Protein AF-A0A554MGL9-F1 (afdb_monomer)

Structure (mmCIF, N/CA/C/O backbone):
data_AF-A0A554MGL9-F1
#
_entry.id   AF-A0A554MGL9-F1
#
loop_
_atom_site.group_PDB
_atom_site.id
_atom_site.type_symbol
_atom_site.label_atom_id
_atom_site.label_alt_id
_atom_site.label_comp_id
_atom_site.label_asym_id
_atom_site.label_entity_id
_atom_site.label_seq_id
_atom_site.pdbx_PDB_ins_code
_atom_site.Cartn_x
_atom_site.Cartn_y
_atom_site.Cartn_z
_atom_site.occupancy
_atom_site.B_iso_or_equiv
_atom_site.auth_seq_id
_atom_site.auth_comp_id
_atom_site.auth_asym_id
_atom_site.auth_atom_id
_atom_site.pdbx_PDB_model_num
ATOM 1 N N . MET A 1 1 ? -65.928 -11.410 33.245 1.00 50.91 1 MET A N 1
ATOM 2 C CA . MET A 1 1 ? -64.788 -10.694 33.861 1.00 50.91 1 MET A CA 1
ATOM 3 C C . MET A 1 1 ? -64.332 -9.599 32.906 1.00 50.91 1 MET A C 1
ATOM 5 O O . MET A 1 1 ? -63.865 -9.928 31.826 1.00 50.91 1 MET A O 1
ATOM 9 N N . LYS A 1 2 ? -64.527 -8.317 33.243 1.00 54.03 2 LYS A N 1
ATOM 10 C CA . LYS A 1 2 ? -63.934 -7.206 32.479 1.00 54.03 2 LYS A CA 1
ATOM 11 C C . LYS A 1 2 ? -62.504 -7.016 32.981 1.00 54.03 2 LYS A C 1
ATOM 13 O O . LYS A 1 2 ? -62.311 -6.652 34.136 1.00 54.03 2 LYS A O 1
ATOM 18 N N . VAL A 1 3 ? -61.524 -7.314 32.136 1.00 65.44 3 VAL A N 1
ATOM 19 C CA . VAL A 1 3 ? -60.115 -7.017 32.406 1.00 65.44 3 VAL A CA 1
ATOM 20 C C . VAL A 1 3 ? -59.960 -5.501 32.303 1.00 65.44 3 VAL A C 1
ATOM 22 O O . VAL A 1 3 ? -60.163 -4.934 31.233 1.00 65.44 3 VAL A O 1
ATOM 25 N N . GLY A 1 4 ? -59.698 -4.829 33.424 1.00 63.72 4 GLY A N 1
ATOM 26 C CA . GLY A 1 4 ? -59.440 -3.391 33.434 1.00 63.72 4 GLY A CA 1
ATOM 27 C C . GLY A 1 4 ? -58.104 -3.098 32.759 1.00 63.72 4 GLY A C 1
ATOM 28 O O . GLY A 1 4 ? -57.062 -3.546 33.235 1.00 63.72 4 GLY A O 1
ATOM 29 N N . THR A 1 5 ? -58.128 -2.357 31.655 1.00 67.56 5 THR A N 1
ATOM 30 C CA . THR A 1 5 ? -56.929 -1.846 30.989 1.00 67.56 5 THR A CA 1
ATOM 31 C C . THR A 1 5 ? -56.270 -0.815 31.905 1.00 67.56 5 THR A C 1
ATOM 33 O O . THR A 1 5 ? -56.783 0.287 32.087 1.00 67.56 5 THR A O 1
ATOM 36 N N . ARG A 1 6 ? -55.149 -1.182 32.536 1.00 76.50 6 ARG A N 1
ATOM 37 C CA . ARG A 1 6 ? -54.317 -0.236 33.288 1.00 76.50 6 ARG A CA 1
ATOM 38 C C . ARG A 1 6 ? -53.625 0.692 32.287 1.00 76.50 6 ARG A C 1
ATOM 40 O O . ARG A 1 6 ? -52.922 0.213 31.402 1.00 76.50 6 ARG A O 1
ATOM 47 N N . GLY A 1 7 ? -53.872 1.996 32.394 1.00 75.88 7 GLY A N 1
ATOM 48 C CA . GLY A 1 7 ? -53.177 3.009 31.598 1.00 75.88 7 GLY A CA 1
ATOM 49 C C . GLY A 1 7 ? -51.741 3.203 32.090 1.00 75.88 7 GLY A C 1
ATOM 50 O O . GLY A 1 7 ? -51.496 3.139 33.292 1.00 75.88 7 GLY A O 1
ATOM 51 N N . PHE A 1 8 ? -50.812 3.433 31.162 1.00 78.50 8 PHE A N 1
ATOM 52 C CA . PHE A 1 8 ? -49.433 3.818 31.473 1.00 78.50 8 PHE A CA 1
ATOM 53 C C . PHE A 1 8 ? -49.398 5.227 32.077 1.00 78.50 8 PHE A C 1
ATOM 55 O O . PHE A 1 8 ? -50.072 6.137 31.588 1.00 78.50 8 PHE A O 1
ATOM 62 N N . THR A 1 9 ? -48.597 5.424 33.119 1.00 91.81 9 THR A N 1
ATOM 63 C CA . THR A 1 9 ? -48.347 6.740 33.710 1.00 91.81 9 THR A CA 1
ATOM 64 C C . THR A 1 9 ? -47.267 7.490 32.926 1.00 91.81 9 THR A C 1
ATOM 66 O O . THR A 1 9 ? -46.349 6.902 32.351 1.00 91.81 9 THR A O 1
ATOM 69 N N . LEU A 1 10 ? -47.343 8.825 32.923 1.00 90.19 10 LEU A N 1
ATOM 70 C CA . LEU A 1 10 ? -46.340 9.669 32.262 1.00 90.19 10 LEU A CA 1
ATOM 71 C C . LEU A 1 10 ? -44.930 9.469 32.838 1.00 90.19 10 LEU A C 1
ATOM 73 O O . LEU A 1 10 ? -43.950 9.578 32.105 1.00 90.19 10 LEU A O 1
ATOM 77 N N . ILE A 1 11 ? -44.824 9.146 34.132 1.00 92.12 11 ILE A N 1
ATOM 78 C CA . ILE A 1 11 ? -43.535 8.916 34.789 1.00 92.12 11 ILE A CA 1
ATOM 79 C C . ILE A 1 11 ? -42.877 7.613 34.318 1.00 92.12 11 ILE A C 1
ATOM 81 O O . ILE A 1 11 ? -41.669 7.592 34.095 1.00 92.12 11 ILE A O 1
ATOM 85 N N . GLU A 1 12 ? -43.654 6.553 34.078 1.00 92.31 12 GLU A N 1
ATOM 86 C CA . GLU A 1 12 ? -43.138 5.294 33.525 1.00 92.31 12 GLU A CA 1
ATOM 87 C C . GLU A 1 12 ? -42.587 5.501 32.111 1.00 92.31 12 GLU A C 1
ATOM 89 O O . GLU A 1 12 ? -41.494 5.030 31.799 1.00 92.31 12 GLU A O 1
ATOM 94 N N . LEU A 1 13 ? -43.293 6.267 31.273 1.00 92.38 13 LEU A N 1
ATOM 95 C CA . LEU A 1 13 ? -42.823 6.584 29.924 1.00 92.38 13 LEU A CA 1
ATOM 96 C C . LEU A 1 13 ? -41.525 7.409 29.953 1.00 92.38 13 LEU A C 1
ATOM 98 O O . LEU A 1 13 ? -40.608 7.142 29.176 1.00 92.38 13 LEU A O 1
ATOM 102 N N . LEU A 1 14 ? -41.430 8.378 30.869 1.00 93.38 14 LEU A N 1
ATOM 103 C CA . LEU A 1 14 ? -40.258 9.244 31.009 1.00 93.38 14 LEU A CA 1
ATOM 104 C C . LEU A 1 14 ? -39.019 8.457 31.460 1.00 93.38 14 LEU A C 1
ATOM 106 O O . LEU A 1 14 ? -37.928 8.648 30.922 1.00 93.38 14 LEU A O 1
ATOM 110 N N . ILE A 1 15 ? -39.186 7.524 32.397 1.00 94.75 15 ILE A N 1
ATOM 111 C CA . ILE A 1 15 ? -38.095 6.649 32.841 1.00 94.75 15 ILE A CA 1
ATOM 112 C C . ILE A 1 15 ? -37.616 5.759 31.688 1.00 94.75 15 ILE A C 1
ATOM 114 O O . ILE A 1 15 ? -36.411 5.607 31.496 1.00 94.75 15 ILE A O 1
ATOM 118 N N . VAL A 1 16 ? -38.527 5.215 30.876 1.00 94.94 16 VAL A N 1
ATOM 119 C CA . VAL A 1 16 ? -38.161 4.355 29.740 1.00 94.94 16 VAL A CA 1
ATOM 120 C C . VAL A 1 16 ? -37.325 5.113 28.708 1.00 94.94 16 VAL A C 1
ATOM 122 O O . VAL A 1 16 ? -36.267 4.623 28.312 1.00 94.94 16 VAL A O 1
ATOM 125 N N . ILE A 1 17 ? -37.737 6.318 28.303 1.00 95.25 17 ILE A N 1
ATOM 126 C CA . ILE A 1 17 ? -36.950 7.110 27.342 1.00 95.25 17 ILE A CA 1
ATOM 127 C C . ILE A 1 17 ? -35.601 7.541 27.927 1.00 95.25 17 ILE A C 1
ATOM 129 O O . ILE A 1 17 ? -34.607 7.556 27.203 1.00 95.25 17 ILE A O 1
ATOM 133 N N . ALA A 1 18 ? -35.537 7.825 29.233 1.00 96.06 18 ALA A N 1
ATOM 134 C CA . ALA A 1 18 ? -34.288 8.159 29.908 1.00 96.06 18 ALA A CA 1
ATOM 135 C C . ALA A 1 18 ? -33.323 6.962 29.915 1.00 96.06 18 ALA A C 1
ATOM 137 O O . ALA A 1 18 ? -32.155 7.114 29.561 1.00 96.06 18 ALA A O 1
ATOM 138 N N . ILE A 1 19 ? -33.815 5.760 30.236 1.00 95.88 19 ILE A N 1
ATOM 139 C CA . ILE A 1 19 ? -33.017 4.527 30.209 1.00 95.88 19 ILE A CA 1
ATOM 140 C C . ILE A 1 19 ? -32.536 4.226 28.785 1.00 95.88 19 ILE A C 1
ATOM 142 O O . ILE A 1 19 ? -31.353 3.956 28.594 1.00 95.88 19 ILE A O 1
ATOM 146 N N . ILE A 1 20 ? -33.412 4.315 27.777 1.00 95.12 20 ILE A N 1
ATOM 147 C CA . ILE A 1 20 ? -33.031 4.089 26.374 1.00 95.12 20 ILE A CA 1
ATOM 148 C C . ILE A 1 20 ? -31.980 5.113 25.926 1.00 95.12 20 ILE A C 1
ATOM 150 O O . ILE A 1 20 ? -31.011 4.730 25.277 1.00 95.12 20 ILE A O 1
ATOM 154 N N . GLY A 1 21 ? -32.122 6.388 26.302 1.00 94.94 21 GLY A N 1
ATOM 155 C CA . GLY A 1 21 ? -31.145 7.432 25.987 1.00 94.94 21 GLY A CA 1
ATOM 156 C C . GLY A 1 21 ? -29.767 7.162 26.597 1.00 94.94 21 GLY A C 1
ATOM 157 O O . GLY A 1 21 ? -28.755 7.262 25.902 1.00 94.94 21 GLY A O 1
ATOM 158 N N . ILE A 1 22 ? -29.723 6.748 27.868 1.00 94.38 22 ILE A N 1
ATOM 159 C CA . ILE A 1 22 ? -28.475 6.375 28.551 1.00 94.38 22 ILE A CA 1
ATOM 160 C C . ILE A 1 22 ? -27.843 5.149 27.881 1.00 94.38 22 ILE A C 1
ATOM 162 O O . ILE A 1 22 ? -26.657 5.171 27.552 1.00 94.38 22 ILE A O 1
ATOM 166 N N . LEU A 1 23 ? -28.628 4.096 27.630 1.00 94.00 23 LEU A N 1
ATOM 167 C CA . LEU A 1 23 ? -28.140 2.878 26.980 1.00 94.00 23 LEU A CA 1
ATOM 168 C C . LEU A 1 23 ? -27.620 3.158 25.564 1.00 94.00 23 LEU A C 1
ATOM 170 O O . LEU A 1 23 ? -26.542 2.681 25.216 1.00 94.00 23 LEU A O 1
ATOM 174 N N . ALA A 1 24 ? -28.327 3.970 24.772 1.00 87.44 24 ALA A N 1
ATOM 175 C CA . ALA A 1 24 ? -27.902 4.369 23.431 1.00 87.44 24 ALA A CA 1
ATOM 176 C C . ALA A 1 24 ? -26.590 5.175 23.451 1.00 87.44 24 ALA A C 1
ATOM 178 O O . ALA A 1 24 ? -25.725 4.964 22.599 1.00 87.44 24 ALA A O 1
ATOM 179 N N . GLY A 1 25 ? -26.410 6.051 24.446 1.00 84.81 25 GLY A N 1
ATOM 180 C CA . GLY A 1 25 ? -25.165 6.792 24.651 1.00 84.81 25 GLY A CA 1
ATOM 181 C C . GLY A 1 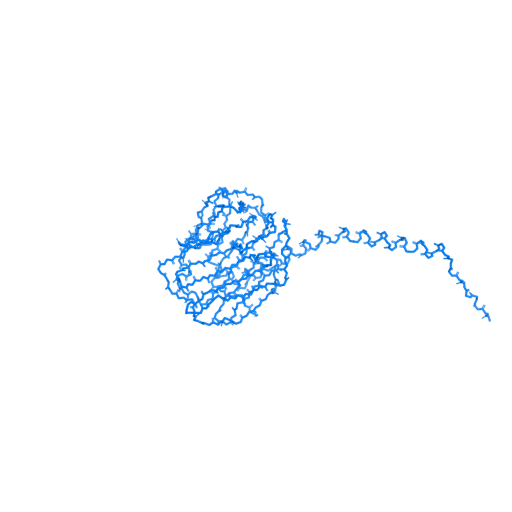25 ? -23.977 5.882 24.976 1.00 84.81 25 GLY A C 1
ATOM 182 O O . GLY A 1 25 ? -22.927 5.998 24.345 1.00 84.81 25 GLY A O 1
ATOM 183 N N . ILE A 1 26 ? -24.151 4.928 25.900 1.00 83.69 26 ILE A N 1
ATOM 184 C CA . ILE A 1 26 ? -23.111 3.943 26.264 1.00 83.69 26 ILE A CA 1
ATOM 185 C C . ILE A 1 26 ? -22.720 3.094 25.047 1.00 83.69 26 ILE A C 1
ATOM 187 O O . ILE A 1 26 ? -21.537 2.897 24.762 1.00 83.69 26 ILE A O 1
ATOM 191 N N . VAL A 1 27 ? -23.723 2.635 24.299 1.00 78.81 27 VAL A N 1
ATOM 192 C CA . VAL A 1 27 ? -23.575 1.885 23.049 1.00 78.81 27 VAL A CA 1
ATOM 193 C C . VAL A 1 27 ? -22.693 2.661 22.065 1.00 78.81 27 VAL A C 1
ATOM 195 O O . VAL A 1 27 ? -21.651 2.143 21.664 1.00 78.81 27 VAL A O 1
ATOM 198 N N . LEU A 1 28 ? -23.021 3.915 21.742 1.00 71.19 28 LEU A N 1
ATOM 199 C CA . LEU A 1 28 ? -22.265 4.732 20.779 1.00 71.19 28 LEU A CA 1
ATOM 200 C C . LEU A 1 28 ? -20.786 4.911 21.147 1.00 71.19 28 LEU A C 1
ATOM 202 O O . LEU A 1 28 ? -19.924 4.761 20.281 1.00 71.19 28 LEU A O 1
ATOM 206 N N . VAL A 1 29 ? -20.484 5.183 22.420 1.00 66.31 29 VAL A N 1
ATOM 207 C CA . VAL A 1 29 ? -19.098 5.347 22.895 1.00 66.31 29 VAL A CA 1
ATOM 208 C C . VAL A 1 29 ? -18.315 4.031 22.811 1.00 66.31 29 VAL A C 1
ATOM 210 O O . VAL A 1 29 ? -17.124 4.039 22.503 1.00 66.31 29 VAL A O 1
ATOM 213 N N . SER A 1 30 ? -18.973 2.886 23.011 1.00 65.69 30 SER A N 1
ATOM 214 C CA . SER A 1 30 ? -18.310 1.576 22.960 1.00 65.69 30 SER A CA 1
ATOM 215 C C . SER A 1 30 ? -17.954 1.102 21.539 1.00 65.69 30 SER A C 1
ATOM 217 O O . SER A 1 30 ? -16.994 0.350 21.360 1.00 65.69 30 SER A O 1
ATOM 219 N N . PHE A 1 31 ? -18.682 1.549 20.506 1.00 67.44 31 PHE A N 1
ATOM 220 C CA . PHE A 1 31 ? -18.540 1.013 19.145 1.00 67.44 31 PHE A CA 1
ATOM 221 C C . PHE A 1 31 ? -17.329 1.530 18.359 1.00 67.44 31 PHE A C 1
ATOM 223 O O . PHE A 1 31 ? -16.881 0.834 17.444 1.00 67.44 31 PHE A O 1
ATOM 230 N N . GLY A 1 32 ? -16.776 2.700 18.699 1.00 65.25 32 GLY A N 1
ATOM 231 C CA . GLY A 1 32 ? -15.641 3.283 17.969 1.00 65.25 32 GLY A CA 1
ATOM 232 C C . GLY A 1 32 ? -14.419 2.358 17.947 1.00 65.25 32 GLY A C 1
ATOM 233 O O . GLY A 1 32 ? -13.964 1.950 16.878 1.00 65.25 32 GLY A O 1
ATOM 234 N N . GLY A 1 33 ? -13.956 1.935 19.128 1.00 76.56 33 GLY A N 1
ATOM 235 C CA . GLY A 1 33 ? -12.795 1.047 19.254 1.00 76.56 33 GLY A CA 1
ATOM 236 C C . GLY A 1 33 ? -13.050 -0.385 18.770 1.00 76.56 33 GLY A C 1
ATOM 237 O O . GLY A 1 33 ? -12.146 -1.035 18.250 1.00 76.56 33 GLY A O 1
ATOM 238 N N . ILE A 1 34 ? -14.284 -0.888 18.895 1.00 83.94 34 ILE A N 1
ATOM 239 C CA . ILE A 1 34 ? -14.645 -2.236 18.422 1.00 83.94 34 ILE A CA 1
ATOM 240 C C . ILE A 1 34 ? -14.611 -2.296 16.893 1.00 83.94 34 ILE A C 1
ATOM 242 O O . ILE A 1 34 ? -14.085 -3.255 16.326 1.00 83.94 34 ILE A O 1
ATOM 246 N N . ARG A 1 35 ? -15.140 -1.270 16.215 1.00 85.12 35 ARG A N 1
ATOM 247 C CA . ARG A 1 35 ? -15.149 -1.216 14.751 1.00 85.12 35 ARG A CA 1
ATOM 248 C C . ARG A 1 35 ? -13.735 -1.152 14.186 1.00 85.12 35 ARG A C 1
ATOM 250 O O . ARG A 1 35 ? -13.442 -1.883 13.247 1.00 85.12 35 ARG A O 1
ATOM 257 N N . GLU A 1 36 ? -12.864 -0.330 14.766 1.00 87.81 36 GLU A N 1
ATOM 258 C CA . GLU A 1 36 ? -11.463 -0.243 14.342 1.00 87.81 36 GLU A CA 1
ATOM 259 C C . GLU A 1 36 ? -10.733 -1.582 14.518 1.00 87.81 36 GLU A C 1
ATOM 261 O O . GLU A 1 36 ? -10.134 -2.084 13.569 1.00 87.81 36 GLU A O 1
ATOM 266 N N . ARG A 1 37 ? -10.871 -2.233 15.682 1.00 91.25 37 ARG A N 1
ATOM 267 C CA . ARG A 1 37 ? -10.289 -3.567 15.923 1.00 91.25 37 ARG A CA 1
ATOM 268 C C . ARG A 1 37 ? -10.802 -4.620 14.943 1.00 91.25 37 ARG A C 1
ATOM 270 O O . ARG A 1 37 ? -10.023 -5.448 14.481 1.00 91.25 37 ARG A O 1
ATOM 277 N N . ALA A 1 38 ? -12.092 -4.593 14.609 1.00 93.56 38 ALA A N 1
ATOM 278 C CA . ALA A 1 38 ? -12.666 -5.509 13.628 1.00 93.56 38 ALA A CA 1
ATOM 279 C C . ALA A 1 38 ? -12.091 -5.272 12.222 1.00 93.56 38 ALA A C 1
ATOM 281 O O . ALA A 1 38 ? -11.805 -6.225 11.503 1.00 93.56 38 ALA A O 1
ATOM 282 N N . GLU A 1 39 ? -11.897 -4.014 11.830 1.00 94.88 39 GLU A N 1
ATOM 283 C CA . GLU A 1 39 ? -11.287 -3.651 10.551 1.00 94.88 39 GLU A CA 1
ATOM 284 C C . GLU A 1 39 ? -9.805 -4.057 10.478 1.00 94.88 39 GLU A C 1
ATOM 286 O O . GLU A 1 39 ? -9.382 -4.611 9.461 1.00 94.88 39 GLU A O 1
ATOM 291 N N . ILE A 1 40 ? -9.048 -3.885 11.567 1.00 95.81 40 ILE A N 1
ATOM 292 C CA . ILE A 1 40 ? -7.673 -4.394 11.684 1.00 95.81 40 ILE A CA 1
ATOM 293 C C . ILE A 1 40 ? -7.659 -5.925 11.564 1.00 95.81 40 ILE A C 1
ATOM 295 O O . ILE A 1 40 ? -6.915 -6.479 10.757 1.00 95.81 40 ILE A O 1
ATOM 299 N N . ALA A 1 41 ? -8.539 -6.622 12.286 1.00 96.62 41 ALA A N 1
ATOM 300 C CA . ALA A 1 41 ? -8.627 -8.079 12.222 1.00 96.62 41 ALA A CA 1
ATOM 301 C C . ALA A 1 41 ? -8.943 -8.584 10.803 1.00 96.62 41 ALA A C 1
ATOM 303 O 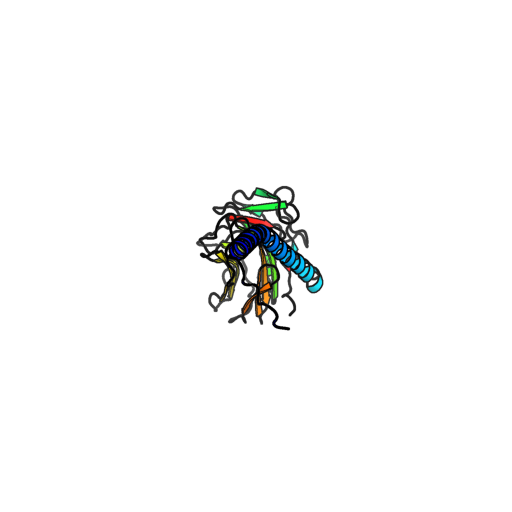O . ALA A 1 41 ? -8.378 -9.586 10.365 1.00 96.62 41 ALA A O 1
ATOM 304 N N . LYS A 1 42 ? -9.799 -7.882 10.045 1.00 97.31 42 LYS A N 1
ATOM 305 C CA . LYS A 1 42 ? -10.054 -8.214 8.632 1.00 97.31 42 LYS A CA 1
ATOM 306 C C . LYS A 1 42 ? -8.805 -8.050 7.765 1.00 97.31 42 LYS A C 1
ATOM 308 O O . LYS A 1 42 ? -8.527 -8.929 6.954 1.00 97.31 42 LYS A O 1
ATOM 313 N N . GLY A 1 43 ? -8.043 -6.969 7.946 1.00 96.88 43 GLY A N 1
ATOM 314 C CA . GLY A 1 43 ? -6.773 -6.772 7.239 1.00 96.88 43 GLY A CA 1
ATOM 315 C C . GLY A 1 43 ? -5.759 -7.877 7.545 1.00 96.88 43 GLY A C 1
ATOM 316 O O . GLY A 1 43 ? -5.211 -8.482 6.629 1.00 96.88 43 GLY A O 1
ATOM 317 N N . GLN A 1 44 ? -5.596 -8.233 8.822 1.00 96.50 44 GLN A N 1
ATOM 318 C CA . GLN A 1 44 ? -4.708 -9.322 9.247 1.00 96.50 44 GLN A CA 1
ATOM 319 C C . GLN A 1 44 ? -5.159 -10.686 8.702 1.00 96.50 44 GLN A C 1
ATOM 321 O O . GLN A 1 44 ? -4.339 -11.500 8.277 1.00 96.50 44 GLN A O 1
ATOM 326 N N . ASN A 1 45 ? -6.470 -10.952 8.682 1.00 97.38 45 ASN A N 1
ATOM 327 C CA . ASN A 1 45 ? -7.027 -12.155 8.058 1.00 97.38 45 ASN A CA 1
ATOM 328 C C . ASN A 1 45 ? -6.686 -12.223 6.572 1.00 97.38 45 ASN A C 1
ATOM 330 O O . ASN A 1 45 ? -6.318 -13.287 6.082 1.00 97.38 45 ASN A O 1
ATOM 334 N N . PHE A 1 46 ? -6.779 -11.097 5.872 1.00 97.38 46 PHE A N 1
ATOM 335 C CA . PHE A 1 46 ? -6.464 -11.038 4.456 1.00 97.38 46 PHE A CA 1
ATOM 336 C C . PHE A 1 46 ? -4.974 -11.250 4.181 1.00 97.38 46 PHE A C 1
ATOM 338 O O . PHE A 1 46 ? -4.652 -12.042 3.305 1.00 97.38 46 PHE A O 1
ATOM 345 N N . ASN A 1 47 ? -4.063 -10.676 4.977 1.00 95.12 47 ASN A N 1
ATOM 346 C CA . ASN A 1 47 ? -2.632 -10.996 4.865 1.00 95.12 47 ASN A CA 1
ATOM 347 C C . ASN A 1 47 ? -2.370 -12.499 5.010 1.00 95.12 47 ASN A C 1
ATOM 349 O O . ASN A 1 47 ? -1.661 -13.085 4.196 1.00 95.12 47 ASN A O 1
ATOM 353 N N . ARG A 1 48 ? -3.025 -13.163 5.971 1.00 96.00 48 ARG A N 1
ATOM 354 C CA . ARG A 1 48 ? -2.934 -14.626 6.105 1.00 96.00 48 ARG A CA 1
ATOM 355 C C . ARG A 1 48 ? -3.460 -15.364 4.871 1.00 96.00 48 ARG A C 1
ATOM 357 O O . ARG A 1 48 ? -2.845 -16.342 4.454 1.00 96.00 48 ARG A O 1
ATOM 364 N N . GLN A 1 49 ? -4.554 -14.896 4.271 1.00 96.50 49 GLN A N 1
ATOM 365 C CA . GLN A 1 49 ? -5.089 -15.464 3.029 1.00 96.50 49 GLN A CA 1
ATOM 366 C C . GLN A 1 49 ? -4.134 -15.264 1.846 1.00 96.50 49 GLN A C 1
ATOM 368 O O . GLN A 1 49 ? -3.949 -16.196 1.064 1.00 96.50 49 GLN A O 1
ATOM 373 N N . LEU A 1 50 ? -3.482 -14.102 1.726 1.00 97.25 50 LEU A N 1
ATOM 374 C CA . LEU A 1 50 ? -2.451 -13.864 0.710 1.00 97.25 50 LEU A CA 1
ATOM 375 C C . LEU A 1 50 ? -1.278 -14.830 0.893 1.00 97.25 50 LEU A C 1
ATOM 377 O O . LEU A 1 50 ? -0.887 -15.505 -0.055 1.00 97.25 50 LEU A O 1
ATOM 381 N N . THR A 1 51 ? -0.770 -14.985 2.117 1.00 95.44 51 THR A N 1
ATOM 382 C CA . THR A 1 51 ? 0.302 -15.949 2.408 1.00 95.44 51 THR A CA 1
ATOM 383 C C . THR A 1 51 ? -0.107 -17.384 2.065 1.00 95.44 51 THR A C 1
ATOM 385 O O . THR A 1 51 ? 0.693 -18.129 1.509 1.00 95.44 51 THR A O 1
ATOM 388 N N . GLN A 1 52 ? -1.346 -17.785 2.352 1.00 96.31 52 GLN A N 1
ATOM 389 C CA . GLN A 1 52 ? -1.828 -19.139 2.056 1.00 96.31 52 GLN A CA 1
ATOM 390 C C . GLN A 1 52 ? -2.053 -19.390 0.559 1.00 96.31 52 GLN A C 1
ATOM 392 O O . GLN A 1 52 ? -1.768 -20.483 0.080 1.00 96.31 52 GLN A O 1
ATOM 397 N N . SER A 1 53 ? -2.574 -18.403 -0.172 1.00 96.69 53 SER A N 1
ATOM 398 C CA . SER A 1 53 ? -2.968 -18.560 -1.579 1.00 96.69 53 SER A CA 1
ATOM 399 C C . SER A 1 53 ? -1.833 -18.278 -2.562 1.00 96.69 53 SER A C 1
ATOM 401 O O . SER A 1 53 ? -1.670 -19.008 -3.537 1.00 96.69 53 SER A O 1
ATOM 403 N N . ILE A 1 54 ? -1.035 -17.239 -2.302 1.00 97.12 54 ILE A N 1
ATOM 404 C CA . ILE A 1 54 ? 0.018 -16.753 -3.201 1.00 97.12 54 ILE A CA 1
ATOM 405 C C . ILE A 1 54 ? 1.375 -16.577 -2.510 1.00 97.12 54 ILE A C 1
ATOM 407 O O . ILE A 1 54 ? 2.303 -16.047 -3.114 1.00 97.12 54 ILE A O 1
ATOM 411 N N . GLY A 1 55 ? 1.547 -17.055 -1.272 1.00 96.19 55 GLY A N 1
ATOM 412 C CA . GLY A 1 55 ? 2.795 -16.892 -0.515 1.00 96.19 55 GLY A CA 1
ATOM 413 C C . GLY A 1 55 ? 4.026 -17.533 -1.157 1.00 96.19 55 GLY A C 1
ATOM 414 O O . GLY A 1 55 ? 5.124 -17.013 -0.999 1.00 96.19 55 GLY A O 1
ATOM 415 N N . LEU A 1 56 ? 3.853 -18.598 -1.951 1.00 95.81 56 LEU A N 1
ATOM 416 C CA . LEU A 1 56 ? 4.941 -19.194 -2.745 1.00 95.81 56 LEU A CA 1
ATOM 417 C C . LEU A 1 56 ? 5.479 -18.252 -3.835 1.00 95.81 56 LEU A C 1
ATOM 419 O O . LEU A 1 56 ? 6.565 -18.472 -4.360 1.00 95.81 56 LEU A O 1
ATOM 423 N N . PHE A 1 57 ? 4.718 -17.211 -4.169 1.00 95.88 57 PHE A N 1
ATOM 424 C CA . PHE A 1 57 ? 5.045 -16.197 -5.167 1.00 95.88 57 PHE A CA 1
ATOM 425 C C . PHE A 1 57 ? 5.462 -14.869 -4.523 1.00 95.88 57 PHE A C 1
ATOM 427 O O . PHE A 1 57 ? 5.486 -13.839 -5.197 1.00 95.88 57 PHE A O 1
ATOM 434 N N . LEU A 1 58 ? 5.767 -14.861 -3.220 1.00 96.44 58 LEU A N 1
ATOM 435 C CA . LEU A 1 58 ? 6.310 -13.690 -2.541 1.00 96.44 58 LEU A CA 1
ATOM 436 C C . LEU A 1 58 ? 7.675 -13.334 -3.143 1.00 96.44 58 LEU A C 1
ATOM 438 O O . LEU A 1 58 ? 8.618 -14.123 -3.090 1.00 96.44 58 LEU A O 1
ATOM 442 N N . LEU A 1 59 ? 7.770 -12.134 -3.706 1.00 94.88 59 LEU A N 1
ATOM 443 C CA . LEU A 1 59 ? 9.007 -11.608 -4.266 1.00 94.88 59 LEU A CA 1
ATOM 444 C C . LEU A 1 59 ? 9.790 -10.800 -3.242 1.00 94.88 59 LEU A C 1
ATOM 446 O O . LEU A 1 59 ? 11.002 -10.966 -3.134 1.00 94.88 59 LEU A O 1
ATOM 450 N N . SER A 1 60 ? 9.091 -9.924 -2.519 1.00 95.44 60 SER A N 1
ATOM 451 C CA . SER A 1 60 ? 9.707 -9.038 -1.538 1.00 95.44 60 SER A CA 1
ATOM 452 C C . SER A 1 60 ? 8.822 -8.820 -0.331 1.00 95.44 60 SER A C 1
ATOM 454 O O . SER A 1 60 ? 7.604 -8.678 -0.447 1.00 95.44 60 SER A O 1
ATOM 456 N N . SER A 1 61 ? 9.469 -8.764 0.826 1.00 95.50 61 SER A N 1
ATOM 457 C CA . SER A 1 61 ? 8.856 -8.407 2.102 1.00 95.50 61 SER A CA 1
ATOM 458 C C . SER A 1 61 ? 9.824 -7.528 2.876 1.00 95.50 61 SER A C 1
ATOM 460 O O . SER A 1 61 ? 10.910 -7.992 3.223 1.00 95.50 61 SER A O 1
ATOM 462 N N . TRP A 1 62 ? 9.468 -6.279 3.149 1.00 95.25 62 TRP A N 1
ATOM 463 C CA . TRP A 1 62 ? 10.390 -5.348 3.802 1.00 95.25 62 TRP A CA 1
ATOM 464 C C . TRP A 1 62 ? 10.283 -5.419 5.326 1.00 95.25 62 TRP A C 1
ATOM 466 O O . TRP A 1 62 ? 9.194 -5.323 5.883 1.00 95.25 62 TRP A O 1
ATOM 476 N N . SER A 1 63 ? 11.431 -5.568 5.992 1.00 93.00 63 SER A N 1
ATOM 477 C CA . SER A 1 63 ? 11.575 -5.454 7.447 1.00 93.00 63 SER A CA 1
ATOM 478 C C . SER A 1 63 ? 12.197 -4.114 7.820 1.00 93.00 63 SER A C 1
ATOM 480 O O . SER A 1 63 ? 13.143 -3.664 7.166 1.00 93.00 63 SER A O 1
ATOM 482 N N . PHE A 1 64 ? 11.686 -3.515 8.899 1.00 93.88 64 PHE A N 1
ATOM 483 C CA . PHE A 1 64 ? 12.034 -2.161 9.336 1.00 93.88 64 PHE A CA 1
ATOM 484 C C . PHE A 1 64 ? 12.871 -2.099 10.619 1.00 93.88 64 PHE A C 1
ATOM 486 O O . PHE A 1 64 ? 12.838 -1.123 11.366 1.00 93.88 64 PHE A O 1
ATOM 493 N N . TYR A 1 65 ? 13.626 -3.158 10.911 1.00 87.31 65 TYR A N 1
ATOM 494 C CA . TYR A 1 65 ? 14.468 -3.218 12.105 1.00 87.31 65 TYR A CA 1
ATOM 495 C C . TYR A 1 65 ? 15.667 -2.254 12.012 1.00 87.31 65 TYR A C 1
ATOM 497 O O . TYR A 1 65 ? 16.297 -2.128 10.959 1.00 87.31 65 TYR A O 1
ATOM 505 N N . ASN A 1 66 ? 16.004 -1.594 13.127 1.00 84.00 66 ASN A N 1
ATOM 506 C CA . ASN A 1 66 ? 17.143 -0.673 13.258 1.00 84.00 66 ASN A CA 1
ATOM 507 C C . ASN A 1 66 ? 17.205 0.446 12.196 1.00 84.00 66 ASN A C 1
ATOM 509 O O . ASN A 1 66 ? 18.292 0.793 11.735 1.00 84.00 66 ASN A O 1
ATOM 513 N N . GLY A 1 67 ? 16.065 1.008 11.780 1.00 82.00 67 GLY A N 1
ATOM 514 C CA . GLY A 1 67 ? 16.058 2.111 10.809 1.00 82.00 67 GLY A CA 1
ATOM 515 C C . GLY A 1 67 ? 16.535 1.721 9.418 1.00 82.00 67 GLY A C 1
ATOM 516 O O . GLY A 1 67 ? 17.060 2.555 8.688 1.00 82.00 67 GLY A O 1
ATOM 517 N N . THR A 1 68 ? 16.363 0.455 9.047 1.00 91.69 68 THR A N 1
ATOM 518 C CA . THR A 1 68 ? 16.636 -0.040 7.694 1.00 91.69 68 THR A CA 1
ATOM 519 C C . THR A 1 68 ? 15.339 -0.456 7.011 1.00 91.69 68 THR A C 1
ATOM 521 O O . THR A 1 68 ? 14.306 -0.549 7.660 1.00 91.69 68 THR A O 1
ATOM 524 N N . ALA A 1 69 ? 15.370 -0.686 5.700 1.00 94.50 69 ALA A N 1
ATOM 525 C CA . ALA A 1 69 ? 14.247 -1.249 4.955 1.00 94.50 69 ALA A CA 1
ATOM 526 C C . ALA A 1 69 ? 14.756 -2.393 4.081 1.00 94.50 69 ALA A C 1
ATOM 528 O O . ALA A 1 69 ? 14.941 -2.253 2.873 1.00 94.50 69 ALA A O 1
ATOM 529 N N . ASN A 1 70 ? 15.032 -3.528 4.716 1.00 94.88 70 ASN A N 1
ATOM 530 C CA . ASN A 1 70 ? 15.669 -4.663 4.056 1.00 94.88 70 ASN A CA 1
ATOM 531 C C . ASN A 1 70 ? 14.627 -5.665 3.564 1.00 94.88 70 ASN A C 1
ATOM 533 O O . ASN A 1 70 ? 13.742 -6.064 4.322 1.00 94.88 70 ASN A O 1
ATOM 537 N N . ASP A 1 71 ? 14.774 -6.116 2.323 1.00 94.88 71 ASP A N 1
ATOM 538 C CA . ASP A 1 71 ? 13.971 -7.194 1.760 1.00 94.88 71 ASP A CA 1
ATOM 539 C C . ASP A 1 71 ? 14.366 -8.530 2.408 1.00 94.88 71 ASP A C 1
ATOM 541 O O . ASP A 1 71 ? 15.512 -8.966 2.327 1.00 94.88 71 ASP A O 1
ATOM 545 N N . GLN A 1 72 ? 13.413 -9.175 3.073 1.00 94.44 72 GLN A N 1
ATOM 546 C CA . GLN A 1 72 ? 13.581 -10.452 3.767 1.00 94.44 72 GLN A CA 1
ATOM 547 C C . GLN A 1 72 ? 13.208 -11.666 2.912 1.00 94.44 72 GLN A C 1
ATOM 549 O O . GLN A 1 72 ? 13.489 -12.788 3.324 1.00 94.44 72 GLN A O 1
ATOM 554 N N . ALA A 1 73 ? 12.573 -11.475 1.752 1.00 91.56 73 ALA A N 1
ATOM 555 C CA . ALA A 1 73 ? 12.153 -12.601 0.924 1.00 91.56 73 ALA A CA 1
ATOM 556 C C . ALA A 1 73 ? 13.324 -13.117 0.080 1.00 91.56 73 ALA A C 1
ATOM 558 O O . ALA A 1 73 ? 13.734 -14.266 0.223 1.00 91.56 73 ALA A O 1
ATOM 559 N N . GLN A 1 74 ? 13.889 -12.258 -0.776 1.00 87.12 74 GLN A N 1
ATOM 560 C CA . GLN A 1 74 ? 15.022 -12.624 -1.638 1.00 87.12 74 GLN A CA 1
ATOM 561 C C . GLN A 1 74 ? 16.253 -11.729 -1.459 1.00 87.12 74 GLN A C 1
ATOM 563 O O . GLN A 1 74 ? 17.302 -12.013 -2.035 1.00 87.12 74 GLN A O 1
ATOM 568 N N . GLY A 1 75 ? 16.151 -10.648 -0.676 1.00 86.31 75 GLY A N 1
ATOM 569 C CA . GLY A 1 75 ? 17.268 -9.741 -0.384 1.00 86.31 75 GLY A CA 1
ATOM 570 C C . GLY A 1 75 ? 17.712 -8.858 -1.553 1.00 86.31 75 GLY A C 1
ATOM 571 O O . GLY A 1 75 ? 18.708 -8.146 -1.434 1.00 86.31 75 GLY A O 1
ATOM 572 N N . GLN A 1 76 ? 16.997 -8.886 -2.681 1.00 88.31 76 GLN A N 1
ATOM 573 C CA . GLN A 1 76 ? 17.376 -8.161 -3.899 1.00 88.31 76 GLN A CA 1
ATOM 574 C C . GLN A 1 76 ? 16.752 -6.768 -3.984 1.00 88.31 76 GLN A C 1
ATOM 576 O O . GLN A 1 76 ? 17.248 -5.931 -4.734 1.00 88.31 76 GLN A O 1
ATOM 581 N N . ASN A 1 77 ? 15.695 -6.501 -3.210 1.00 91.75 77 ASN A N 1
ATOM 582 C CA . ASN A 1 77 ? 14.932 -5.258 -3.301 1.00 91.75 77 ASN A CA 1
ATOM 583 C C . ASN A 1 77 ? 15.038 -4.378 -2.043 1.00 91.75 77 ASN A C 1
ATOM 585 O O . ASN A 1 77 ? 14.078 -3.698 -1.689 1.00 91.75 77 ASN A O 1
ATOM 589 N N . ASN A 1 78 ? 16.190 -4.357 -1.361 1.00 94.62 78 ASN A N 1
ATOM 590 C CA . ASN A 1 78 ? 16.415 -3.461 -0.214 1.00 94.62 78 ASN A CA 1
ATOM 591 C C . ASN A 1 78 ? 16.107 -2.001 -0.583 1.00 94.62 78 ASN A C 1
ATOM 593 O O . ASN A 1 78 ? 16.544 -1.521 -1.629 1.00 94.62 78 ASN A O 1
ATOM 597 N N . ALA A 1 79 ? 15.369 -1.298 0.275 1.00 94.56 79 ALA A N 1
ATOM 598 C CA . ALA A 1 79 ? 15.013 0.095 0.065 1.00 94.56 79 ALA A CA 1
ATOM 599 C C . ALA A 1 79 ? 15.969 1.039 0.810 1.00 94.56 79 ALA A C 1
ATOM 601 O O . ALA A 1 79 ? 16.302 0.845 1.979 1.00 94.56 79 ALA A O 1
ATOM 602 N N . THR A 1 80 ? 16.376 2.104 0.130 1.00 95.50 80 THR A N 1
ATOM 603 C CA . THR A 1 80 ? 17.153 3.210 0.684 1.00 95.50 80 THR A CA 1
ATOM 604 C C . THR A 1 80 ? 16.206 4.244 1.274 1.00 95.50 80 THR A C 1
ATOM 606 O O . THR A 1 80 ? 15.353 4.783 0.566 1.00 95.50 80 THR A O 1
ATOM 609 N N . LEU A 1 81 ? 16.375 4.548 2.560 1.00 96.00 81 LEU A N 1
ATOM 610 C CA . LEU A 1 81 ? 15.620 5.588 3.254 1.00 96.00 81 LEU A CA 1
ATOM 611 C C . LEU A 1 81 ? 16.192 6.974 2.940 1.00 96.00 81 LEU A C 1
ATOM 613 O O . LEU A 1 81 ? 17.402 7.186 3.008 1.00 96.00 81 LEU A O 1
ATOM 617 N N . LEU A 1 82 ? 15.326 7.925 2.594 1.00 95.12 82 LEU A N 1
ATOM 618 C CA . LEU A 1 82 ? 15.699 9.260 2.129 1.00 95.12 82 LEU A CA 1
ATOM 619 C C . LEU A 1 82 ? 14.838 10.320 2.815 1.00 95.12 82 LEU A C 1
ATOM 621 O O . LEU A 1 82 ? 13.673 10.082 3.110 1.00 95.12 82 LEU A O 1
ATOM 625 N N . GLY A 1 83 ? 15.404 11.505 3.054 1.00 94.12 83 GLY A N 1
ATOM 626 C CA . GLY A 1 83 ? 14.645 12.654 3.564 1.00 94.12 83 GLY A CA 1
ATOM 627 C C . GLY A 1 83 ? 14.154 12.526 5.010 1.00 94.12 83 GLY A C 1
ATOM 628 O O . GLY A 1 83 ? 13.144 13.122 5.358 1.00 94.12 83 GLY A O 1
ATOM 629 N N . GLY A 1 84 ? 14.861 11.772 5.855 1.00 93.81 84 GLY A N 1
ATOM 630 C CA . GLY A 1 84 ? 14.549 11.691 7.287 1.00 93.81 84 GLY A CA 1
ATOM 631 C C . GLY A 1 84 ? 13.366 10.780 7.612 1.00 93.81 84 GLY A C 1
ATOM 632 O O . GLY A 1 84 ? 12.501 11.158 8.393 1.00 93.81 84 GLY A O 1
ATOM 633 N N . VAL A 1 85 ? 13.312 9.596 6.996 1.00 96.62 85 VAL A N 1
ATOM 634 C CA . VAL A 1 85 ? 12.426 8.514 7.454 1.00 96.62 85 VAL A CA 1
ATOM 635 C C . VAL A 1 85 ? 12.878 8.061 8.842 1.00 96.62 85 VAL A C 1
ATOM 637 O O . VAL A 1 85 ? 14.066 7.816 9.054 1.00 96.62 85 VAL A O 1
ATOM 640 N N . GLU A 1 86 ? 11.934 7.912 9.766 1.00 95.69 86 GLU A N 1
ATOM 641 C CA . GLU A 1 86 ? 12.200 7.490 11.145 1.00 95.69 86 GLU A CA 1
ATOM 642 C C . GLU A 1 86 ? 11.624 6.097 11.418 1.00 95.69 86 GLU A C 1
ATOM 644 O O . GLU A 1 86 ? 10.649 5.677 10.794 1.00 95.69 86 GLU A O 1
ATOM 649 N N . SER A 1 87 ? 12.220 5.360 12.357 1.00 95.62 87 SER A N 1
ATOM 650 C CA . SER A 1 87 ? 11.624 4.123 12.878 1.00 95.62 87 SER A CA 1
ATOM 651 C C . SER A 1 87 ? 10.589 4.437 13.945 1.00 95.62 87 SER A C 1
ATOM 653 O O . SER A 1 87 ? 10.793 5.323 14.770 1.00 95.62 87 SER A O 1
ATOM 655 N N . THR A 1 88 ? 9.502 3.677 13.959 1.00 95.62 88 THR A N 1
ATOM 656 C CA . THR A 1 88 ? 8.431 3.817 14.946 1.00 95.62 88 THR A CA 1
ATOM 657 C C . THR A 1 88 ? 7.776 2.469 15.236 1.00 95.62 88 THR A C 1
ATOM 659 O O . THR A 1 88 ? 8.091 1.465 14.593 1.00 95.62 88 THR A O 1
ATOM 662 N N . GLU A 1 89 ? 6.858 2.438 16.199 1.00 93.88 89 GLU A N 1
ATOM 663 C CA . GLU A 1 89 ? 6.038 1.258 16.472 1.00 93.88 89 GLU A CA 1
ATOM 664 C C . GLU A 1 89 ? 4.982 1.077 15.369 1.00 93.88 89 GLU A C 1
ATOM 666 O O . GLU A 1 89 ? 4.261 2.006 14.988 1.00 93.88 89 GLU A O 1
ATOM 671 N N . GLY A 1 90 ? 4.942 -0.132 14.823 1.00 92.12 90 GLY A N 1
ATOM 672 C CA . GLY A 1 90 ? 4.096 -0.535 13.713 1.00 92.12 90 GLY A CA 1
ATOM 673 C C . GLY A 1 90 ? 2.813 -1.240 14.131 1.00 92.12 90 GLY A C 1
ATOM 674 O O . GLY A 1 90 ? 2.394 -1.226 15.285 1.00 92.12 90 GLY A O 1
ATOM 675 N N . MET A 1 91 ? 2.178 -1.872 13.149 1.00 90.31 91 MET A N 1
ATOM 676 C CA . MET A 1 91 ? 1.011 -2.726 13.346 1.00 90.31 91 MET A CA 1
ATOM 677 C C . MET A 1 91 ? 1.384 -4.020 14.075 1.00 90.31 91 MET A C 1
ATOM 679 O O . MET A 1 91 ? 0.622 -4.489 14.922 1.00 90.31 91 MET A O 1
ATOM 683 N N . THR A 1 92 ? 2.531 -4.615 13.741 1.00 83.19 92 THR A N 1
ATOM 684 C CA . THR A 1 92 ? 2.994 -5.851 14.390 1.00 83.19 92 THR A CA 1
ATOM 685 C C . THR A 1 92 ? 4.348 -5.709 15.068 1.00 83.19 92 THR A C 1
ATOM 687 O O . THR A 1 92 ? 4.559 -6.378 16.076 1.00 83.19 92 THR A O 1
ATOM 690 N N . ASN A 1 93 ? 5.249 -4.855 14.563 1.00 86.50 93 ASN A N 1
ATOM 691 C CA . ASN A 1 93 ? 6.582 -4.647 15.141 1.00 86.50 93 ASN A CA 1
ATOM 692 C C . ASN A 1 93 ? 7.109 -3.222 14.890 1.00 86.50 93 ASN A C 1
ATOM 694 O O . ASN A 1 93 ? 6.608 -2.261 15.461 1.00 86.50 93 ASN A O 1
ATOM 698 N N . ASN A 1 94 ? 8.145 -3.092 14.057 1.00 93.75 94 ASN A N 1
ATOM 699 C CA . ASN A 1 94 ? 8.735 -1.821 13.666 1.00 93.75 94 ASN A CA 1
ATOM 700 C C . ASN A 1 94 ? 8.136 -1.393 12.337 1.00 93.75 94 ASN A C 1
ATOM 702 O O . ASN A 1 94 ? 8.004 -2.213 11.434 1.00 93.75 94 ASN A O 1
ATOM 706 N N . ALA A 1 95 ? 7.864 -0.107 12.217 1.00 96.06 95 ALA A N 1
ATOM 707 C CA . ALA A 1 95 ? 7.377 0.526 11.011 1.00 96.06 95 ALA A CA 1
ATOM 708 C C . ALA A 1 95 ? 8.241 1.735 10.653 1.00 96.06 95 ALA A C 1
ATOM 710 O O . ALA A 1 95 ? 9.080 2.186 11.440 1.00 96.06 95 ALA A O 1
ATOM 711 N N . LEU A 1 96 ? 8.005 2.278 9.462 1.00 97.19 96 LEU A N 1
ATOM 712 C CA . LEU A 1 96 ? 8.633 3.515 9.016 1.00 97.19 96 LEU A CA 1
ATOM 713 C C . LEU A 1 96 ? 7.643 4.669 9.078 1.00 97.19 96 LEU A C 1
ATOM 715 O O . LEU A 1 96 ? 6.524 4.562 8.574 1.00 97.19 96 LEU A O 1
ATOM 719 N N . GLN A 1 97 ? 8.082 5.779 9.662 1.00 97.12 97 GLN A N 1
ATOM 720 C CA . GLN A 1 97 ? 7.353 7.035 9.715 1.00 97.12 97 GLN A CA 1
ATOM 721 C C . GLN A 1 97 ? 7.885 8.018 8.670 1.00 97.12 97 GLN A C 1
ATOM 723 O O . GLN A 1 97 ? 9.086 8.274 8.568 1.00 97.12 97 GLN A O 1
ATOM 728 N N . PHE A 1 98 ? 6.955 8.593 7.915 1.00 96.31 98 PHE A N 1
ATOM 729 C CA . PHE A 1 98 ? 7.192 9.532 6.829 1.00 96.31 98 PHE A CA 1
ATOM 730 C C . PHE A 1 98 ? 6.572 10.889 7.166 1.00 96.31 98 PHE A C 1
ATOM 732 O O . PHE A 1 98 ? 5.441 10.980 7.649 1.00 96.31 98 PHE A O 1
ATOM 739 N N . ASN A 1 99 ? 7.326 11.956 6.908 1.00 95.19 99 ASN A N 1
ATOM 740 C CA . ASN A 1 99 ? 7.008 13.318 7.337 1.00 95.19 99 ASN A CA 1
ATOM 741 C C . ASN A 1 99 ? 6.089 14.102 6.379 1.00 95.19 99 ASN A C 1
ATOM 743 O O . ASN A 1 99 ? 5.727 15.235 6.689 1.00 95.19 99 ASN A O 1
ATOM 747 N N . GLY A 1 100 ? 5.741 13.549 5.211 1.00 93.00 100 GLY A N 1
ATOM 748 C CA . GLY A 1 100 ? 4.886 14.214 4.221 1.00 93.00 100 GLY A CA 1
ATOM 749 C C . GLY A 1 100 ? 5.507 15.385 3.458 1.00 93.00 100 GLY A C 1
ATOM 750 O O . GLY A 1 100 ? 4.793 16.077 2.739 1.00 93.00 100 GLY A O 1
ATOM 751 N N . THR A 1 101 ? 6.814 15.632 3.586 1.00 92.38 101 THR A N 1
ATOM 752 C CA . THR A 1 101 ? 7.486 16.759 2.908 1.00 92.38 101 THR A CA 1
ATOM 753 C C . THR A 1 101 ? 8.648 16.327 2.026 1.00 92.38 101 THR A C 1
ATOM 755 O O . THR A 1 101 ? 8.810 16.857 0.929 1.00 92.38 101 THR A O 1
ATOM 758 N N . ASN A 1 102 ? 9.472 15.390 2.491 1.00 92.88 102 ASN A N 1
ATOM 759 C CA . ASN A 1 102 ? 10.605 14.869 1.730 1.00 92.88 102 ASN A CA 1
ATOM 760 C C . ASN A 1 102 ? 11.023 13.443 2.116 1.00 92.88 102 ASN A C 1
ATOM 762 O O . ASN A 1 102 ? 11.927 12.915 1.469 1.00 92.88 102 ASN A O 1
ATOM 766 N N . ALA A 1 103 ? 10.408 12.835 3.136 1.00 94.56 103 ALA A N 1
ATOM 767 C CA . ALA A 1 103 ? 10.728 11.481 3.571 1.00 94.56 103 ALA A CA 1
ATOM 768 C C . ALA A 1 103 ? 10.100 10.438 2.640 1.00 94.56 103 ALA A C 1
ATOM 770 O O . ALA A 1 103 ? 8.886 10.439 2.438 1.00 94.56 103 ALA A O 1
ATOM 771 N N . PHE A 1 104 ? 10.913 9.532 2.101 1.00 95.00 104 PHE A N 1
ATOM 772 C CA . PHE A 1 104 ? 10.465 8.404 1.279 1.00 95.00 104 PHE A CA 1
ATOM 773 C C . PHE A 1 104 ? 11.501 7.279 1.286 1.00 95.00 104 PHE A C 1
ATOM 775 O O . PHE A 1 104 ? 12.639 7.472 1.716 1.00 95.00 104 PHE A O 1
ATOM 782 N N . ALA A 1 105 ? 11.120 6.101 0.799 1.00 95.06 105 ALA A N 1
ATOM 783 C CA . ALA A 1 105 ? 12.040 4.977 0.649 1.00 95.06 105 ALA A CA 1
ATOM 784 C C . ALA A 1 105 ? 12.070 4.513 -0.809 1.00 95.06 105 ALA A C 1
ATOM 786 O O . ALA A 1 105 ? 11.021 4.257 -1.391 1.00 95.06 105 ALA A O 1
ATOM 787 N N . GLN A 1 106 ? 13.253 4.410 -1.409 1.00 93.56 106 GLN A N 1
ATOM 788 C CA . GLN A 1 106 ? 13.434 4.021 -2.812 1.00 93.56 106 GLN A CA 1
ATOM 789 C C . GLN A 1 106 ? 14.024 2.616 -2.913 1.00 93.56 106 GLN A C 1
ATOM 791 O O . GLN A 1 106 ? 15.000 2.334 -2.230 1.00 93.56 106 GLN A O 1
ATOM 796 N N . PHE A 1 107 ? 13.497 1.757 -3.786 1.00 91.81 107 PHE A N 1
ATOM 797 C CA . PHE A 1 107 ? 13.987 0.381 -3.963 1.00 91.81 107 PHE A CA 1
ATOM 798 C C . PHE A 1 107 ? 14.407 0.082 -5.419 1.00 91.81 107 PHE A C 1
ATOM 800 O O . PHE A 1 107 ? 14.192 0.904 -6.307 1.00 91.81 107 PHE A O 1
ATOM 807 N N . PRO A 1 108 ? 15.076 -1.049 -5.705 1.00 89.62 108 PRO A N 1
ATOM 808 C CA . PRO A 1 108 ? 15.384 -1.465 -7.074 1.00 89.62 108 PRO A CA 1
ATOM 809 C C . PRO A 1 108 ? 14.133 -1.737 -7.927 1.00 89.62 108 PRO A C 1
ATOM 811 O O . PRO A 1 108 ? 13.132 -2.264 -7.458 1.00 89.62 108 PRO A O 1
ATOM 814 N N . TYR A 1 109 ? 14.192 -1.414 -9.222 1.00 80.62 109 TYR A N 1
ATOM 815 C CA . TYR A 1 109 ? 13.049 -1.479 -10.150 1.00 80.62 109 TYR A CA 1
ATOM 816 C C . TYR A 1 109 ? 12.948 -2.782 -10.968 1.00 80.62 109 TYR A C 1
ATOM 818 O O . TYR A 1 109 ? 12.129 -2.875 -11.884 1.00 80.62 109 TYR A O 1
ATOM 826 N N . ALA A 1 110 ? 13.796 -3.776 -10.684 1.00 81.06 110 ALA A N 1
ATOM 827 C CA . ALA A 1 110 ? 14.037 -4.918 -11.571 1.00 81.06 110 ALA A CA 1
ATOM 828 C C . ALA A 1 110 ? 12.777 -5.747 -11.874 1.00 81.06 110 ALA A C 1
ATOM 830 O O . ALA A 1 110 ? 12.566 -6.130 -13.024 1.00 81.06 110 ALA A O 1
ATOM 831 N N . PHE A 1 111 ? 11.917 -5.973 -10.874 1.00 82.50 111 PHE A N 1
ATOM 832 C CA . PHE A 1 111 ? 10.689 -6.753 -11.045 1.00 82.50 111 PHE A CA 1
ATOM 833 C C . PHE A 1 111 ? 9.791 -6.190 -12.143 1.00 82.50 111 PHE A C 1
ATOM 835 O O . PHE A 1 111 ? 9.457 -6.870 -13.107 1.00 82.50 111 PHE A O 1
ATOM 842 N N . PHE A 1 112 ? 9.418 -4.924 -12.021 1.00 76.44 112 PHE A N 1
ATOM 843 C CA . PHE A 1 112 ? 8.451 -4.325 -12.924 1.00 76.44 112 PHE A CA 1
ATOM 844 C C . PHE A 1 112 ? 9.026 -4.093 -14.334 1.00 76.44 112 PHE A C 1
ATOM 846 O O . PHE A 1 112 ? 8.282 -4.103 -15.313 1.00 76.44 112 PHE A O 1
ATOM 853 N N . ASN A 1 113 ? 10.355 -3.999 -14.467 1.00 76.50 113 ASN A N 1
ATOM 854 C CA . ASN A 1 113 ? 11.024 -3.983 -15.769 1.00 76.50 113 ASN A CA 1
ATOM 855 C C . ASN A 1 113 ? 10.932 -5.311 -16.526 1.00 76.50 113 ASN A C 1
ATOM 857 O O . ASN A 1 113 ? 11.126 -5.315 -17.741 1.00 76.50 113 ASN A O 1
ATOM 861 N N . SER A 1 114 ? 10.644 -6.420 -15.840 1.00 81.44 114 SER A N 1
ATOM 862 C CA . SER A 1 114 ? 10.435 -7.722 -16.481 1.00 81.44 114 SER A CA 1
ATOM 863 C C . SER A 1 114 ? 9.083 -7.841 -17.192 1.00 81.44 114 SER A C 1
ATOM 865 O O . SER A 1 114 ? 8.780 -8.909 -17.715 1.00 81.44 114 SER A O 1
ATOM 867 N N . ALA A 1 115 ? 8.300 -6.751 -17.248 1.00 82.38 115 ALA A N 1
ATOM 868 C CA . ALA A 1 115 ? 6.957 -6.728 -17.818 1.00 82.38 115 ALA A CA 1
ATOM 869 C C . ALA A 1 115 ? 6.047 -7.787 -17.162 1.00 82.38 115 ALA A C 1
ATOM 871 O O . ALA A 1 115 ? 5.599 -8.718 -17.837 1.00 82.38 115 ALA A O 1
ATOM 872 N N . PRO A 1 116 ? 5.796 -7.687 -15.840 1.00 88.00 116 PRO A N 1
ATOM 873 C CA . PRO A 1 116 ? 5.016 -8.695 -15.135 1.00 88.00 116 PRO A CA 1
ATOM 874 C C . PRO A 1 116 ? 3.616 -8.812 -15.745 1.00 88.00 116 PRO A C 1
ATOM 876 O O . PRO A 1 116 ? 2.961 -7.809 -16.021 1.00 88.00 116 PRO A O 1
ATOM 879 N N . SER A 1 117 ? 3.149 -10.045 -15.945 1.00 89.44 117 SER A N 1
ATOM 880 C CA . SER A 1 117 ? 1.794 -10.332 -16.440 1.00 89.44 117 SER A CA 1
ATOM 881 C C . SER A 1 117 ? 0.732 -10.279 -15.339 1.00 89.44 117 SER A C 1
ATOM 883 O O . SER A 1 117 ? -0.459 -10.165 -15.632 1.00 89.44 117 SER A O 1
ATOM 885 N N . GLU A 1 118 ? 1.163 -10.328 -14.080 1.00 93.75 118 GLU A N 1
ATOM 886 C CA . GLU A 1 118 ? 0.340 -10.186 -12.887 1.00 93.75 118 GLU A CA 1
ATOM 887 C C . GLU A 1 118 ? 1.214 -9.893 -11.659 1.00 93.75 118 GLU A C 1
ATOM 889 O O . GLU A 1 118 ? 2.404 -10.216 -11.641 1.00 93.75 118 GLU A O 1
ATOM 894 N N . PHE A 1 119 ? 0.631 -9.270 -10.635 1.00 95.31 119 PHE A N 1
ATOM 895 C CA . PHE A 1 119 ? 1.258 -9.069 -9.328 1.00 95.31 119 PHE A CA 1
ATOM 896 C C . PHE A 1 119 ? 0.240 -8.610 -8.283 1.00 95.31 119 PHE A C 1
ATOM 898 O O . PHE A 1 119 ? -0.872 -8.184 -8.601 1.00 95.31 119 PHE A O 1
ATOM 905 N N . THR A 1 120 ? 0.649 -8.644 -7.018 1.00 97.19 120 THR A N 1
ATOM 906 C CA . THR A 1 120 ? -0.100 -8.047 -5.911 1.00 97.19 120 THR A CA 1
ATOM 907 C C . THR A 1 120 ? 0.856 -7.305 -4.997 1.00 97.19 120 THR A C 1
ATOM 909 O O . THR A 1 120 ? 1.890 -7.845 -4.617 1.00 97.19 120 THR A O 1
ATOM 912 N N . VAL A 1 121 ? 0.498 -6.084 -4.614 1.00 97.31 121 VAL A N 1
ATOM 913 C CA . VAL A 1 121 ? 1.143 -5.372 -3.507 1.00 97.31 121 VAL A CA 1
ATOM 914 C C . VAL A 1 121 ? 0.191 -5.305 -2.324 1.00 97.31 121 VAL A C 1
ATOM 916 O O . VAL A 1 121 ? -1.008 -5.097 -2.518 1.00 97.31 121 VAL A O 1
ATOM 919 N N . SER A 1 122 ? 0.706 -5.458 -1.108 1.00 97.38 122 SER A N 1
ATOM 920 C CA . SER A 1 122 ? -0.059 -5.246 0.122 1.00 97.38 122 SER A CA 1
ATOM 921 C C . SER A 1 122 ? 0.788 -4.566 1.187 1.00 97.38 122 SER A C 1
ATOM 923 O O . SER A 1 122 ? 2.005 -4.724 1.206 1.00 97.38 122 SER A O 1
ATOM 925 N N . LEU A 1 123 ? 0.151 -3.750 2.026 1.00 97.81 123 LEU A N 1
ATOM 926 C CA . LEU A 1 123 ? 0.800 -3.046 3.128 1.00 97.81 123 LEU A CA 1
ATOM 927 C C . LEU A 1 123 ? -0.212 -2.543 4.155 1.00 97.81 123 LEU A C 1
ATOM 929 O O . LEU A 1 123 ? -1.399 -2.365 3.858 1.00 97.81 123 LEU A O 1
ATOM 933 N N . TRP A 1 124 ? 0.279 -2.224 5.346 1.00 97.94 124 TRP A N 1
ATOM 934 C CA . TRP A 1 124 ? -0.422 -1.383 6.308 1.00 97.94 124 TRP A CA 1
ATOM 935 C C . TRP A 1 124 ? -0.008 0.073 6.162 1.00 97.94 124 TRP A C 1
ATOM 937 O O . TRP A 1 124 ? 1.173 0.391 6.053 1.00 97.94 124 TRP A O 1
ATOM 947 N N . ALA A 1 125 ? -0.991 0.968 6.216 1.00 97.75 125 ALA A N 1
ATOM 948 C CA . ALA A 1 125 ? -0.774 2.404 6.234 1.00 97.75 125 ALA A CA 1
ATOM 949 C C . ALA A 1 125 ? -1.611 3.072 7.327 1.00 97.75 125 ALA A C 1
ATOM 951 O O . ALA A 1 125 ? -2.788 2.754 7.515 1.00 97.75 125 ALA A O 1
ATOM 952 N N . ARG A 1 126 ? -1.011 4.047 8.007 1.00 97.31 126 ARG A N 1
ATOM 953 C CA . ARG A 1 126 ? -1.671 4.914 8.985 1.00 97.31 126 ARG A CA 1
ATOM 954 C C . ARG A 1 126 ? -1.353 6.376 8.664 1.00 97.31 126 ARG A C 1
ATOM 956 O O . ARG A 1 126 ? -0.273 6.842 9.024 1.00 97.31 126 ARG A O 1
ATOM 963 N N . PRO A 1 127 ? -2.245 7.100 7.968 1.00 96.56 127 PRO A N 1
ATOM 964 C CA . PRO A 1 127 ? -2.011 8.497 7.616 1.00 96.56 127 PRO A CA 1
ATOM 965 C C . PRO A 1 127 ? -2.020 9.374 8.875 1.00 96.56 127 PRO A C 1
ATOM 967 O O . PRO A 1 127 ? -2.917 9.242 9.704 1.00 96.56 127 PRO A O 1
ATOM 970 N N . SER A 1 128 ? -1.059 10.285 9.032 1.00 95.88 128 SER A N 1
ATOM 971 C CA . SER A 1 128 ? -1.008 11.211 10.181 1.00 95.88 128 SER A CA 1
ATOM 972 C C . SER A 1 128 ? -2.012 12.360 10.062 1.00 95.88 128 SER A C 1
ATOM 974 O O . SER A 1 128 ? -2.457 12.913 11.066 1.00 95.88 128 SER A O 1
ATOM 976 N N . ALA A 1 129 ? -2.392 12.703 8.833 1.00 92.12 129 ALA A N 1
ATOM 977 C CA . ALA A 1 129 ? -3.374 13.727 8.503 1.00 92.12 129 ALA A CA 1
ATOM 978 C C . ALA A 1 129 ? -4.249 13.247 7.342 1.00 92.12 129 ALA A C 1
ATOM 980 O O . ALA A 1 129 ? -3.939 12.250 6.696 1.00 92.12 129 ALA A O 1
ATOM 981 N N . MET A 1 130 ? -5.348 13.950 7.070 1.00 88.94 130 MET A N 1
ATOM 982 C CA . MET A 1 130 ? -6.126 13.679 5.863 1.00 88.94 130 MET A CA 1
ATOM 983 C C . MET A 1 130 ? -5.272 14.008 4.632 1.00 88.94 130 MET A C 1
ATOM 985 O O . MET A 1 130 ? -4.836 15.156 4.527 1.00 88.94 130 MET A O 1
ATOM 989 N N . PRO A 1 131 ? -5.050 13.050 3.715 1.00 85.62 131 PRO A N 1
ATOM 990 C CA . PRO A 1 131 ? -4.336 13.303 2.467 1.00 85.62 131 PRO A CA 1
ATOM 991 C C . PRO A 1 131 ? -5.005 14.435 1.683 1.00 85.62 131 PRO A C 1
ATOM 993 O O . PRO A 1 131 ? -6.218 14.400 1.463 1.00 85.62 131 PRO A O 1
ATOM 996 N N . GLN A 1 132 ? -4.224 15.451 1.311 1.00 78.19 132 GLN A N 1
ATOM 997 C CA . GLN A 1 132 ? -4.697 16.623 0.555 1.00 78.19 132 GLN A CA 1
ATOM 998 C C . GLN A 1 132 ? -4.244 16.601 -0.913 1.00 78.19 132 GLN A C 1
ATOM 1000 O O . GLN A 1 132 ? -4.727 17.388 -1.727 1.00 78.19 132 GLN A O 1
ATOM 1005 N N . SER A 1 133 ? -3.356 15.672 -1.259 1.00 83.00 133 SER A N 1
ATOM 1006 C CA . SER A 1 133 ? -2.850 15.396 -2.603 1.00 83.00 133 SER A CA 1
ATOM 1007 C C . SER A 1 133 ? -3.083 13.929 -2.975 1.00 83.00 133 SER A C 1
ATOM 1009 O O . SER A 1 133 ? -3.567 13.139 -2.166 1.00 83.00 133 SER A O 1
ATOM 1011 N N . GLU A 1 134 ? -2.783 13.563 -4.224 1.00 84.81 134 GLU A N 1
ATOM 1012 C CA . GLU A 1 134 ? -2.595 12.153 -4.570 1.00 84.81 134 GLU A CA 1
ATOM 1013 C C . GLU A 1 134 ? -1.292 11.660 -3.939 1.00 84.81 134 GLU A C 1
ATOM 1015 O O . GLU A 1 134 ? -0.200 11.892 -4.466 1.00 84.81 134 GLU A O 1
ATOM 1020 N N . ASP A 1 135 ? -1.428 11.011 -2.788 1.00 84.06 135 ASP A N 1
ATOM 1021 C CA . ASP A 1 135 ? -0.313 10.521 -1.991 1.00 84.06 135 ASP A CA 1
ATOM 1022 C C . ASP A 1 135 ? -0.146 9.026 -2.231 1.00 84.06 135 ASP A C 1
ATOM 1024 O O . ASP A 1 135 ? -1.007 8.216 -1.869 1.00 84.06 135 ASP A O 1
ATOM 1028 N N . ALA A 1 136 ? 0.977 8.650 -2.837 1.00 87.88 136 ALA A N 1
ATOM 1029 C CA . ALA A 1 136 ? 1.326 7.254 -3.026 1.00 87.88 136 ALA A CA 1
ATOM 1030 C C . ALA A 1 136 ? 1.905 6.672 -1.732 1.00 87.88 136 ALA A C 1
ATOM 1032 O O . ALA A 1 136 ? 2.897 7.175 -1.203 1.00 87.88 136 ALA A O 1
ATOM 1033 N N . VAL A 1 137 ? 1.327 5.569 -1.259 1.00 92.62 137 VAL A N 1
ATOM 1034 C CA . VAL A 1 137 ? 1.978 4.714 -0.252 1.00 92.62 137 VAL A CA 1
ATOM 1035 C C . VAL A 1 137 ? 2.949 3.743 -0.917 1.00 92.62 137 VAL A C 1
ATOM 1037 O O . VAL A 1 137 ? 4.000 3.448 -0.355 1.00 92.62 137 VAL A O 1
ATOM 1040 N N . LEU A 1 138 ? 2.641 3.328 -2.148 1.00 93.88 138 LEU A N 1
ATOM 1041 C CA . LEU A 1 138 ? 3.540 2.610 -3.041 1.00 93.88 138 LEU A CA 1
ATOM 1042 C C . LEU A 1 138 ? 3.375 3.165 -4.451 1.00 93.88 138 LEU A C 1
ATOM 1044 O O . LEU A 1 138 ? 2.259 3.286 -4.962 1.00 93.88 138 LEU A O 1
ATOM 1048 N N . PHE A 1 139 ? 4.500 3.471 -5.080 1.00 90.12 139 PHE A N 1
ATOM 1049 C CA . PHE A 1 139 ? 4.565 3.971 -6.438 1.00 90.12 139 PHE A CA 1
ATOM 1050 C C . PHE A 1 139 ? 5.613 3.211 -7.234 1.00 90.12 139 PHE A C 1
ATOM 1052 O O . PHE A 1 139 ? 6.703 2.928 -6.744 1.00 90.12 139 PHE A O 1
ATOM 1059 N N . TYR A 1 140 ? 5.290 2.937 -8.487 1.00 87.56 140 TYR A N 1
ATOM 1060 C CA . TYR A 1 140 ? 6.223 2.531 -9.516 1.00 87.56 140 TYR A CA 1
ATOM 1061 C C . TYR A 1 140 ? 6.015 3.431 -10.728 1.00 87.56 140 TYR A C 1
ATOM 1063 O O . TYR A 1 140 ? 4.895 3.571 -11.213 1.00 87.56 140 TYR A O 1
ATOM 1071 N N . SER A 1 141 ? 7.092 4.019 -11.237 1.00 85.25 141 SER A N 1
ATOM 1072 C CA . SER A 1 141 ? 7.066 4.765 -12.492 1.00 85.25 141 SER A CA 1
ATOM 1073 C C . SER A 1 141 ? 8.286 4.460 -13.323 1.00 85.25 141 SER A C 1
ATOM 1075 O O . SER A 1 141 ? 9.402 4.361 -12.820 1.00 85.25 141 SER A O 1
ATOM 1077 N N . THR A 1 142 ? 8.049 4.341 -14.615 1.00 79.62 142 THR A N 1
ATOM 1078 C CA . THR A 1 142 ? 9.042 4.300 -15.682 1.00 79.62 142 THR A CA 1
ATOM 1079 C C . THR A 1 142 ? 8.675 5.376 -16.690 1.00 79.62 142 THR A C 1
ATOM 1081 O O . THR A 1 142 ? 7.752 6.163 -16.488 1.00 79.62 142 THR A O 1
ATOM 1084 N N . ARG A 1 143 ? 9.350 5.387 -17.840 1.00 75.69 143 ARG A N 1
ATOM 1085 C CA . ARG A 1 143 ? 8.951 6.263 -18.943 1.00 75.69 143 ARG A CA 1
ATOM 1086 C C . ARG A 1 143 ? 7.514 6.005 -19.432 1.00 75.69 143 ARG A C 1
ATOM 1088 O O . ARG A 1 143 ? 6.822 6.964 -19.759 1.00 75.69 143 ARG A O 1
ATOM 1095 N N . ASN A 1 144 ? 7.090 4.740 -19.483 1.00 76.94 144 ASN A N 1
ATOM 1096 C CA . ASN A 1 144 ? 5.897 4.321 -20.237 1.00 76.94 144 ASN A CA 1
ATOM 1097 C C . ASN A 1 144 ? 4.836 3.611 -19.382 1.00 76.94 144 ASN A C 1
ATOM 1099 O O . ASN A 1 144 ? 3.701 3.424 -19.816 1.00 76.94 144 ASN A O 1
ATOM 1103 N N . VAL A 1 145 ? 5.225 3.180 -18.184 1.00 83.50 145 VAL A N 1
ATOM 1104 C CA . VAL A 1 145 ? 4.414 2.377 -17.274 1.00 83.50 145 VAL A CA 1
ATOM 1105 C C . VAL A 1 145 ? 4.466 2.998 -15.893 1.00 83.50 145 VAL A C 1
ATOM 1107 O O . VAL A 1 145 ? 5.556 3.212 -15.359 1.00 83.50 145 VAL A O 1
ATOM 1110 N N . GLU A 1 146 ? 3.301 3.250 -15.310 1.00 88.31 146 GLU A N 1
ATOM 1111 C CA . GLU A 1 146 ? 3.184 3.646 -13.911 1.00 88.31 146 GLU A CA 1
ATOM 1112 C C . GLU A 1 146 ? 2.152 2.764 -13.205 1.00 88.31 146 GLU A C 1
ATOM 1114 O O . GLU A 1 146 ? 1.178 2.324 -13.813 1.00 88.31 146 GLU A O 1
ATOM 1119 N N . PHE A 1 147 ? 2.376 2.504 -11.922 1.00 91.06 147 PHE A N 1
ATOM 1120 C CA . PHE A 1 147 ? 1.447 1.828 -11.029 1.00 91.06 147 PHE A CA 1
ATOM 1121 C C . PHE A 1 147 ? 1.503 2.495 -9.659 1.00 91.06 147 PHE A C 1
ATOM 1123 O O . PHE A 1 147 ? 2.579 2.804 -9.150 1.00 91.06 147 PHE A O 1
ATOM 1130 N N . MET A 1 148 ? 0.347 2.724 -9.056 1.00 92.88 148 MET A N 1
ATOM 1131 C CA . MET A 1 148 ? 0.237 3.456 -7.807 1.00 92.88 148 MET A CA 1
ATOM 1132 C C . MET A 1 148 ? -0.837 2.848 -6.918 1.00 92.88 148 MET A C 1
ATOM 1134 O O . MET A 1 148 ? -1.903 2.434 -7.380 1.00 92.88 148 MET A O 1
ATOM 1138 N N . VAL A 1 149 ? -0.558 2.847 -5.621 1.00 96.94 149 VAL A N 1
ATOM 1139 C CA . VAL A 1 149 ? -1.526 2.602 -4.555 1.00 96.94 149 VAL A CA 1
ATOM 1140 C C . VAL A 1 149 ? -1.390 3.737 -3.560 1.00 96.94 149 VAL A C 1
ATOM 1142 O O . VAL A 1 149 ? -0.274 4.111 -3.188 1.00 96.94 149 VAL A O 1
ATOM 1145 N N . GLY A 1 150 ? -2.510 4.308 -3.136 1.00 96.06 150 GLY A N 1
ATOM 1146 C CA . GLY A 1 150 ? -2.455 5.532 -2.356 1.00 96.06 150 GLY A CA 1
ATOM 1147 C C . GLY A 1 150 ? -3.795 6.071 -1.908 1.00 96.06 150 GLY A C 1
ATOM 1148 O O . GLY A 1 150 ? -4.816 5.376 -1.889 1.00 96.06 150 GLY A O 1
ATOM 1149 N N . TYR A 1 151 ? -3.758 7.351 -1.563 1.00 95.56 151 TYR A N 1
ATOM 1150 C CA . TYR A 1 151 ? -4.903 8.152 -1.175 1.00 95.56 151 TYR A CA 1
ATOM 1151 C C . TYR A 1 151 ? -5.086 9.312 -2.146 1.00 95.56 151 TYR A C 1
ATOM 1153 O O . TYR A 1 151 ? -4.132 9.994 -2.501 1.00 95.56 151 TYR A O 1
ATOM 1161 N N . SER A 1 152 ? -6.317 9.537 -2.581 1.00 92.50 152 SER A N 1
ATOM 1162 C CA . SER A 1 152 ? -6.684 10.711 -3.373 1.00 92.50 152 SER A CA 1
ATOM 1163 C C . SER A 1 152 ? -6.694 11.978 -2.512 1.00 92.50 152 SER A C 1
ATOM 1165 O O . SER A 1 152 ? -6.683 11.905 -1.284 1.00 92.50 152 SER A O 1
ATOM 1167 N N . THR A 1 153 ? -6.875 13.131 -3.158 1.00 85.56 153 THR A N 1
ATOM 1168 C CA . THR A 1 153 ? -7.028 14.463 -2.534 1.00 85.56 153 THR A CA 1
ATOM 1169 C C . THR A 1 153 ? -8.159 14.578 -1.500 1.00 85.56 153 THR A C 1
ATOM 1171 O O . THR A 1 153 ? -8.247 15.574 -0.789 1.00 85.56 153 THR A O 1
ATOM 1174 N N . GLN A 1 154 ? -9.054 13.587 -1.422 1.00 87.19 154 GLN A N 1
ATOM 1175 C CA . GLN A 1 154 ? -10.150 13.514 -0.446 1.00 87.19 154 GLN A CA 1
ATOM 1176 C C . GLN A 1 154 ? -9.927 12.424 0.616 1.00 87.19 154 GLN A C 1
ATOM 1178 O O . GLN A 1 154 ? -10.861 12.068 1.334 1.00 87.19 154 GLN A O 1
ATOM 1183 N N . GLY A 1 155 ? -8.733 11.827 0.680 1.00 92.31 155 GLY A N 1
ATOM 1184 C CA . GLY A 1 155 ? -8.424 10.691 1.551 1.00 92.31 155 GLY A CA 1
ATOM 1185 C C . GLY A 1 155 ? -9.086 9.373 1.131 1.00 92.31 155 GLY A C 1
ATOM 1186 O O . GLY A 1 155 ? -9.122 8.426 1.912 1.00 92.31 155 GLY A O 1
ATOM 1187 N N . LYS A 1 156 ? -9.655 9.271 -0.079 1.00 95.94 156 LYS A N 1
ATOM 1188 C CA . LYS A 1 156 ? -10.177 7.986 -0.580 1.00 95.94 156 LYS A CA 1
ATOM 1189 C C . LYS A 1 156 ? -9.036 7.106 -1.062 1.00 95.94 156 LYS A C 1
ATOM 1191 O O . LYS A 1 156 ? -8.172 7.595 -1.784 1.00 95.94 156 LYS A O 1
ATOM 1196 N N . PHE A 1 157 ? -9.083 5.824 -0.720 1.00 97.69 157 PHE A N 1
ATOM 1197 C CA . PHE A 1 157 ? -8.127 4.828 -1.205 1.00 97.69 157 PHE A CA 1
ATOM 1198 C C . PHE A 1 157 ? -8.249 4.671 -2.717 1.00 97.69 157 PHE A C 1
ATOM 1200 O O . PHE A 1 157 ? -9.366 4.621 -3.238 1.00 97.69 157 PHE A O 1
ATOM 1207 N N . PHE A 1 158 ? -7.131 4.536 -3.417 1.00 96.88 158 PHE A N 1
ATOM 1208 C CA . PHE A 1 158 ? -7.143 4.222 -4.837 1.00 96.88 158 PHE A CA 1
ATOM 1209 C C . PHE A 1 158 ? -5.989 3.298 -5.225 1.00 96.88 158 PHE A C 1
ATOM 1211 O O . PHE A 1 158 ? -4.970 3.202 -4.538 1.00 96.88 158 PHE A O 1
ATOM 1218 N N . THR A 1 159 ? -6.158 2.649 -6.370 1.00 96.88 159 THR A N 1
ATOM 1219 C CA . THR A 1 159 ? -5.047 2.138 -7.170 1.00 96.88 159 THR A CA 1
ATOM 1220 C C . THR A 1 159 ? -5.186 2.661 -8.589 1.00 96.88 159 THR A C 1
ATOM 1222 O O . THR A 1 159 ? -6.300 2.743 -9.112 1.00 96.88 159 THR A O 1
ATOM 1225 N N . SER A 1 160 ? -4.077 3.053 -9.201 1.00 93.56 160 SER A N 1
ATOM 1226 C CA . SER A 1 160 ? -4.044 3.499 -10.586 1.00 93.56 160 SER A CA 1
ATOM 1227 C C . SER A 1 160 ? -2.859 2.905 -11.326 1.00 93.56 160 SER A C 1
ATOM 1229 O O . SER A 1 160 ? -1.884 2.447 -10.734 1.00 93.56 160 SER A O 1
ATOM 1231 N N . TYR A 1 161 ? -2.972 2.887 -12.642 1.00 90.94 161 TYR A N 1
ATOM 1232 C CA . TYR A 1 161 ? -1.939 2.459 -13.556 1.00 90.94 161 TYR A CA 1
ATOM 1233 C C . TYR A 1 161 ? -2.016 3.282 -14.836 1.00 90.94 161 TYR A C 1
ATOM 1235 O O . TYR A 1 161 ? -3.057 3.836 -15.197 1.00 90.94 161 TYR A O 1
ATOM 1243 N N . LYS A 1 162 ? -0.891 3.342 -15.533 1.00 88.75 162 LYS A N 1
ATOM 1244 C CA . LYS A 1 162 ? -0.772 3.902 -16.872 1.00 88.75 162 LYS A CA 1
ATOM 1245 C C . LYS A 1 162 ? 0.043 2.925 -17.703 1.00 88.75 162 LYS A C 1
ATOM 1247 O O . LYS A 1 162 ? 1.133 2.550 -17.279 1.00 88.75 162 LYS A O 1
ATOM 1252 N N . LEU A 1 163 ? -0.483 2.526 -18.858 1.00 86.38 163 LEU A N 1
ATOM 1253 C CA . LEU A 1 163 ? 0.152 1.581 -19.778 1.00 86.38 163 LEU A CA 1
ATOM 1254 C C . LEU A 1 163 ? 0.149 2.204 -21.173 1.00 86.38 163 LEU A C 1
ATOM 1256 O O . LEU A 1 163 ? -0.889 2.217 -21.826 1.00 86.38 163 LEU A O 1
ATOM 1260 N N . ASP A 1 164 ? 1.276 2.753 -21.633 1.00 77.62 164 ASP A N 1
ATOM 1261 C CA . ASP A 1 164 ? 1.324 3.403 -22.950 1.00 77.62 164 ASP A CA 1
ATOM 1262 C C . ASP A 1 164 ? 0.878 2.449 -24.087 1.00 77.62 164 ASP A C 1
ATOM 1264 O O . ASP A 1 164 ? 1.207 1.257 -24.069 1.00 77.62 164 ASP A O 1
ATOM 1268 N N . PRO A 1 165 ? 0.143 2.951 -25.102 1.00 78.19 165 PRO A N 1
ATOM 1269 C CA . PRO A 1 165 ? -0.228 4.353 -25.316 1.00 78.19 165 PRO A CA 1
ATOM 1270 C C . PRO A 1 165 ? -1.495 4.796 -24.554 1.00 78.19 165 PRO A C 1
ATOM 1272 O O . PRO A 1 165 ? -1.964 5.913 -24.771 1.00 78.19 165 PRO A O 1
ATOM 1275 N N . SER A 1 166 ? -2.072 3.946 -23.697 1.00 81.31 166 SER A N 1
ATOM 1276 C CA . SER A 1 166 ? -3.254 4.293 -22.905 1.00 81.31 166 SER A CA 1
ATOM 1277 C C . SER A 1 166 ? -2.949 5.341 -21.834 1.00 81.31 166 SER A C 1
ATOM 1279 O O . SER A 1 166 ? -1.828 5.490 -21.341 1.00 81.31 166 SER A O 1
ATOM 1281 N N . GLY A 1 167 ? -3.993 6.089 -21.478 1.00 84.44 167 GLY A N 1
ATOM 1282 C CA . GLY A 1 167 ? -3.949 7.081 -20.413 1.00 84.44 167 GLY A CA 1
ATOM 1283 C C . GLY A 1 167 ? -3.971 6.469 -19.011 1.00 84.44 167 GLY A C 1
ATOM 1284 O O . GLY A 1 167 ? -3.763 5.276 -18.805 1.00 84.44 167 GLY A O 1
ATOM 1285 N N . TRP A 1 168 ? -4.230 7.337 -18.038 1.00 88.75 168 TRP A N 1
ATOM 1286 C CA . TRP A 1 168 ? -4.382 6.964 -16.639 1.00 88.75 168 TRP A CA 1
ATOM 1287 C C . TRP A 1 168 ? -5.697 6.256 -16.383 1.00 88.75 168 TRP A C 1
ATOM 1289 O O . TRP A 1 168 ? -6.771 6.747 -16.726 1.00 88.75 168 TRP A O 1
ATOM 1299 N N . GLU A 1 169 ? -5.596 5.131 -15.700 1.00 91.94 169 GLU A N 1
ATOM 1300 C CA . GLU A 1 169 ? -6.717 4.292 -15.340 1.00 91.94 169 GLU A CA 1
ATOM 1301 C C . GLU A 1 169 ? -6.578 3.828 -13.900 1.00 91.94 169 GLU A C 1
ATOM 1303 O O . GLU A 1 169 ? -5.494 3.800 -13.333 1.00 91.94 169 GLU A O 1
ATOM 1308 N N . GLY A 1 170 ? -7.688 3.487 -13.262 1.00 93.62 170 GLY A N 1
ATOM 1309 C CA . GLY A 1 170 ? -7.650 3.058 -11.877 1.00 93.62 170 GLY A CA 1
ATOM 1310 C C . GLY A 1 170 ? -9.019 2.846 -11.274 1.00 93.62 170 GLY A C 1
ATOM 1311 O O . GLY A 1 170 ? -10.043 2.899 -11.960 1.00 93.62 170 GLY A O 1
ATOM 1312 N N . VAL A 1 171 ? -8.995 2.596 -9.974 1.00 95.81 171 VAL A N 1
ATOM 1313 C CA . VAL A 1 171 ? -10.147 2.383 -9.111 1.00 95.81 171 VAL A CA 1
ATOM 1314 C C . VAL A 1 171 ? -9.969 3.261 -7.884 1.00 95.81 171 VAL A C 1
ATOM 1316 O O . VAL A 1 171 ? -8.952 3.159 -7.202 1.00 95.81 171 VAL A O 1
ATOM 1319 N N . THR A 1 172 ? -10.991 4.049 -7.559 1.00 97.00 172 THR A N 1
ATOM 1320 C CA . THR A 1 172 ? -11.067 4.807 -6.305 1.00 97.00 172 THR A CA 1
ATOM 1321 C C . THR A 1 172 ? -12.198 4.246 -5.455 1.00 97.00 172 THR A C 1
ATOM 1323 O O . THR A 1 172 ? -13.338 4.136 -5.907 1.00 97.00 172 THR A O 1
ATOM 1326 N N . ALA A 1 173 ? -11.886 3.884 -4.215 1.00 96.88 173 ALA A N 1
ATOM 1327 C CA . ALA A 1 173 ? -12.851 3.381 -3.253 1.00 96.88 173 ALA A CA 1
ATOM 1328 C C . ALA A 1 173 ? -13.886 4.454 -2.884 1.00 96.88 173 ALA A C 1
ATOM 1330 O O . ALA A 1 173 ? -13.594 5.647 -2.860 1.00 96.88 173 ALA A O 1
ATOM 1331 N N . GLN A 1 174 ? -15.089 4.032 -2.487 1.00 94.50 174 GLN A N 1
ATOM 1332 C CA . GLN A 1 174 ? -16.037 4.944 -1.828 1.00 94.50 174 GLN A CA 1
ATOM 1333 C C . GLN A 1 174 ? -15.635 5.256 -0.381 1.00 94.50 174 GLN A C 1
ATOM 1335 O O . GLN A 1 174 ? -16.005 6.300 0.152 1.00 94.50 174 GLN A O 1
ATOM 1340 N N . LYS A 1 175 ? -14.872 4.352 0.247 1.00 93.19 175 LYS A N 1
ATOM 1341 C CA . LYS A 1 175 ? -14.371 4.500 1.613 1.00 93.19 175 LYS A CA 1
ATOM 1342 C C . LYS A 1 175 ? -13.308 5.599 1.673 1.00 93.19 175 LYS A C 1
ATOM 1344 O O . LYS A 1 175 ? -12.384 5.617 0.861 1.00 93.19 175 LYS A O 1
ATOM 1349 N N . THR A 1 176 ? -13.420 6.448 2.685 1.00 94.75 176 THR A N 1
ATOM 1350 C CA . THR A 1 176 ? -12.447 7.494 3.008 1.00 94.75 176 THR A CA 1
ATOM 1351 C C . THR A 1 176 ? -11.643 7.086 4.237 1.00 94.75 176 THR A C 1
ATOM 1353 O O . THR A 1 176 ? -12.183 6.461 5.153 1.00 94.75 176 THR A O 1
ATOM 1356 N N . SER A 1 177 ? -10.353 7.409 4.250 1.00 94.81 177 SER A N 1
ATOM 1357 C CA . SER A 1 177 ? -9.489 7.226 5.408 1.00 94.81 177 SER A CA 1
ATOM 1358 C C . SER A 1 177 ? -9.853 8.183 6.539 1.00 94.81 177 SER A C 1
ATOM 1360 O O . SER A 1 177 ? -10.576 9.161 6.369 1.00 94.81 177 SER A O 1
ATOM 1362 N N . SER A 1 178 ? -9.305 7.929 7.715 1.00 94.06 178 SER A N 1
ATOM 1363 C CA . SER A 1 178 ? -9.315 8.878 8.824 1.00 94.06 178 SER A CA 1
ATOM 1364 C C . SER A 1 178 ? -7.897 8.987 9.366 1.00 94.06 178 SER A C 1
ATOM 1366 O O . SER A 1 178 ? -7.176 7.981 9.330 1.00 94.06 178 SER A O 1
ATOM 1368 N N . PRO A 1 179 ? -7.474 10.172 9.838 1.00 94.56 179 PRO A N 1
ATOM 1369 C CA . PRO A 1 179 ? -6.155 10.331 10.426 1.00 94.56 179 PRO A CA 1
ATOM 1370 C C . PRO A 1 179 ? -5.949 9.352 11.577 1.00 94.56 179 PRO A C 1
ATOM 1372 O O . PRO A 1 179 ? -6.885 9.016 12.305 1.00 94.56 179 PRO A O 1
ATOM 1375 N N . ASN A 1 180 ? -4.708 8.920 11.753 1.00 94.56 180 ASN A N 1
ATOM 1376 C CA . ASN A 1 180 ? -4.249 8.088 12.856 1.00 94.56 180 ASN A CA 1
ATOM 1377 C C . ASN A 1 180 ? -4.953 6.728 12.980 1.00 94.56 180 ASN A C 1
ATOM 1379 O O . ASN A 1 180 ? -4.821 6.083 14.017 1.00 94.56 180 ASN A O 1
ATOM 1383 N N . THR A 1 181 ? -5.631 6.275 11.924 1.00 95.00 181 THR A N 1
ATOM 1384 C CA . THR A 1 181 ? -6.294 4.966 11.846 1.00 95.00 181 THR A CA 1
ATOM 1385 C C . THR A 1 181 ? -5.502 4.039 10.930 1.00 95.00 181 THR A C 1
ATOM 1387 O O . THR A 1 181 ? -5.078 4.455 9.851 1.00 95.00 181 THR A O 1
ATOM 1390 N N . TRP A 1 182 ? -5.318 2.786 11.336 1.00 96.88 182 T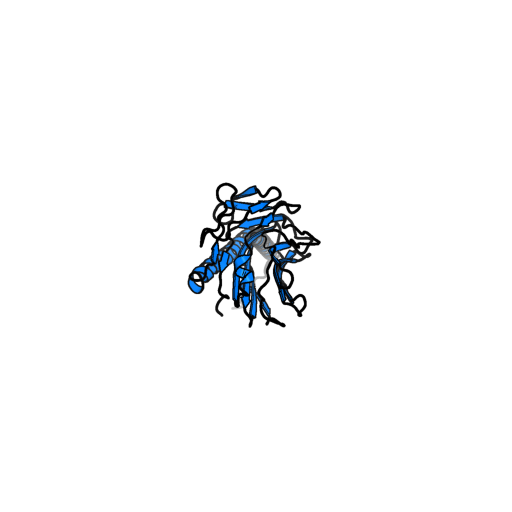RP A N 1
ATOM 1391 C CA . TRP A 1 182 ? -4.659 1.783 10.502 1.00 96.88 182 TRP A CA 1
ATOM 1392 C C . TRP A 1 182 ? -5.583 1.237 9.412 1.00 96.88 182 TRP A C 1
ATOM 1394 O O . TRP A 1 182 ? -6.732 0.867 9.667 1.00 96.88 182 TRP A O 1
ATOM 1404 N N . TYR A 1 183 ? -5.041 1.117 8.202 1.00 97.38 183 TYR A N 1
ATOM 1405 C CA . TYR A 1 183 ? -5.695 0.480 7.068 1.00 97.38 183 TYR A CA 1
ATOM 1406 C C . TYR A 1 183 ? -4.757 -0.511 6.404 1.00 97.38 183 TYR A C 1
ATOM 1408 O O . TYR A 1 183 ? -3.616 -0.176 6.092 1.00 97.38 183 TYR A O 1
ATOM 1416 N N . HIS A 1 184 ? -5.261 -1.711 6.142 1.00 97.94 184 HIS A N 1
ATOM 1417 C CA . HIS A 1 184 ? -4.591 -2.637 5.245 1.00 97.94 184 HIS A CA 1
ATOM 1418 C C . HIS A 1 184 ? -5.025 -2.320 3.819 1.00 97.94 184 HIS A C 1
ATOM 1420 O O . HIS A 1 184 ? -6.224 -2.342 3.526 1.00 97.94 184 HIS A O 1
ATOM 1426 N N . ILE A 1 185 ? -4.078 -2.034 2.935 1.00 98.38 185 ILE A N 1
ATOM 1427 C CA . ILE A 1 185 ? -4.341 -1.701 1.539 1.00 98.38 185 ILE A CA 1
ATOM 1428 C C . ILE A 1 185 ? -3.620 -2.726 0.681 1.00 98.38 185 ILE A C 1
ATOM 1430 O O . ILE A 1 185 ? -2.425 -2.952 0.852 1.00 98.38 185 ILE A O 1
ATOM 1434 N N . ALA A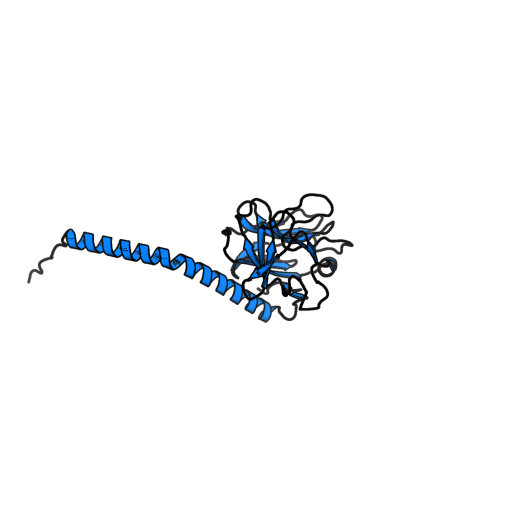 1 186 ? -4.339 -3.330 -0.258 1.00 98.25 186 ALA A N 1
ATOM 1435 C CA . ALA A 1 186 ? -3.721 -4.157 -1.278 1.00 98.25 186 ALA A CA 1
ATOM 1436 C C . ALA A 1 186 ? -4.265 -3.805 -2.654 1.00 98.25 186 ALA A C 1
ATOM 1438 O O . ALA A 1 186 ? -5.438 -3.462 -2.802 1.00 98.25 186 ALA A O 1
ATOM 1439 N N . ALA A 1 187 ? -3.414 -3.916 -3.661 1.00 97.88 187 ALA A N 1
ATOM 1440 C CA . ALA A 1 187 ? -3.812 -3.785 -5.047 1.00 97.88 187 ALA A CA 1
ATOM 1441 C C . ALA A 1 187 ? -3.272 -4.974 -5.825 1.00 97.88 187 ALA A C 1
ATOM 1443 O O . ALA A 1 187 ? -2.078 -5.273 -5.787 1.00 97.88 187 ALA A O 1
ATOM 1444 N N . SER A 1 188 ? -4.183 -5.656 -6.504 1.00 96.81 188 SER A N 1
ATOM 1445 C CA . SER A 1 188 ? -3.872 -6.784 -7.361 1.00 96.81 188 SER A CA 1
ATOM 1446 C C . SER A 1 188 ? -4.062 -6.374 -8.807 1.00 96.81 188 SER A C 1
ATOM 1448 O O . SER A 1 188 ? -5.067 -5.743 -9.140 1.00 96.81 188 SER A O 1
ATOM 1450 N N . TRP A 1 189 ? -3.092 -6.705 -9.646 1.00 94.44 189 TRP A N 1
ATOM 1451 C CA . TRP A 1 189 ? -3.100 -6.388 -11.061 1.00 94.44 189 TRP A CA 1
ATOM 1452 C C . TRP A 1 189 ? -2.872 -7.657 -11.877 1.00 94.44 189 TRP A C 1
ATOM 1454 O O . TRP A 1 189 ? -1.999 -8.467 -11.572 1.00 94.44 189 TRP A O 1
ATOM 1464 N N . SER A 1 190 ? -3.647 -7.798 -12.943 1.00 92.06 190 SER A N 1
ATOM 1465 C CA . SER A 1 190 ? -3.449 -8.750 -14.031 1.00 92.06 190 SER A CA 1
ATOM 1466 C C . SER A 1 190 ? -3.925 -8.107 -15.333 1.00 92.06 190 SER A C 1
ATOM 1468 O O . SER A 1 190 ? -4.577 -7.061 -15.314 1.00 92.06 190 SER A O 1
ATOM 1470 N N . SER A 1 191 ? -3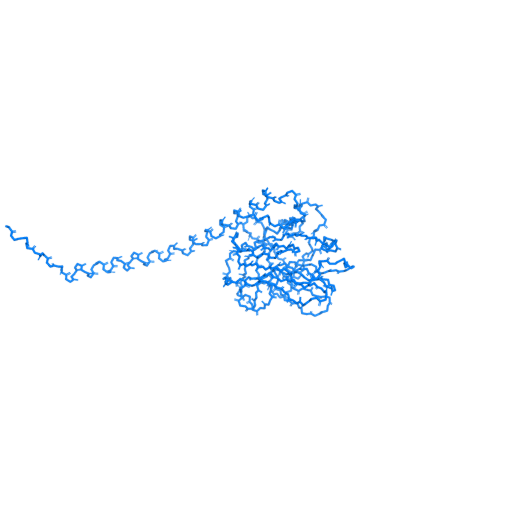.688 -8.762 -16.468 1.00 87.06 191 SER A N 1
ATOM 1471 C CA . SER A 1 191 ? -4.248 -8.329 -17.755 1.00 87.06 191 SER A CA 1
ATOM 1472 C C . SER A 1 191 ? -5.783 -8.352 -17.818 1.00 87.06 191 SER A C 1
ATOM 1474 O O . SER A 1 191 ? -6.356 -7.716 -18.698 1.00 87.06 191 SER A O 1
ATOM 1476 N N . ASN A 1 192 ? -6.454 -9.057 -16.902 1.00 89.00 192 ASN A N 1
ATOM 1477 C CA . ASN A 1 192 ? -7.909 -9.233 -16.921 1.00 89.00 192 ASN A CA 1
ATOM 1478 C C . ASN A 1 192 ? -8.627 -8.399 -15.856 1.00 89.00 192 ASN A C 1
ATOM 1480 O O . ASN A 1 192 ? -9.781 -8.016 -16.041 1.00 89.00 192 ASN A O 1
ATOM 1484 N N . GLU A 1 193 ? -7.969 -8.124 -14.732 1.00 93.06 193 GLU A N 1
ATOM 1485 C CA . GLU A 1 193 ? -8.589 -7.431 -13.609 1.00 93.06 193 GLU A CA 1
ATOM 1486 C C . GLU A 1 193 ? -7.556 -6.655 -12.786 1.00 93.06 193 GLU A C 1
ATOM 1488 O O . GLU A 1 193 ? -6.470 -7.153 -12.483 1.00 93.06 193 GLU A O 1
ATOM 1493 N N . VAL A 1 194 ? -7.943 -5.443 -12.389 1.00 95.25 194 VAL A N 1
ATOM 1494 C CA . VAL A 1 194 ? -7.304 -4.663 -11.330 1.00 95.25 194 VAL A CA 1
ATOM 1495 C C . VAL A 1 194 ? -8.272 -4.566 -10.166 1.00 95.25 194 VAL A C 1
ATOM 1497 O O . VAL A 1 194 ? -9.402 -4.105 -10.349 1.00 95.25 194 VAL A O 1
ATOM 1500 N N . VAL A 1 195 ? -7.834 -4.962 -8.974 1.00 97.56 195 VAL A N 1
ATOM 1501 C CA . VAL A 1 195 ? -8.663 -4.974 -7.765 1.00 97.56 195 VAL A CA 1
ATOM 1502 C C . VAL A 1 195 ? -7.974 -4.210 -6.647 1.00 97.56 195 VAL A C 1
ATOM 1504 O O . VAL A 1 195 ? -6.827 -4.489 -6.307 1.00 97.56 195 VAL A O 1
ATOM 1507 N N . LEU A 1 196 ? -8.702 -3.270 -6.048 1.00 98.44 196 LEU A N 1
ATOM 1508 C CA . LEU A 1 196 ? -8.311 -2.581 -4.825 1.00 98.44 196 LEU A CA 1
ATOM 1509 C C . LEU A 1 196 ? -8.995 -3.248 -3.633 1.00 98.44 196 LEU A C 1
ATOM 1511 O O . LEU A 1 196 ? -10.222 -3.369 -3.607 1.00 98.44 196 LEU A O 1
ATOM 1515 N N . TYR A 1 197 ? -8.216 -3.598 -2.619 1.00 98.31 197 TYR A N 1
ATOM 1516 C CA . TYR A 1 197 ? -8.690 -4.122 -1.346 1.00 98.31 197 TYR A CA 1
ATOM 1517 C C . TYR A 1 197 ? -8.378 -3.129 -0.230 1.00 98.31 197 TYR A C 1
ATOM 1519 O O . TYR A 1 197 ? -7.261 -2.623 -0.130 1.00 98.31 197 TYR A O 1
ATOM 1527 N N . VAL A 1 198 ? -9.355 -2.891 0.644 1.00 98.19 198 VAL A N 1
ATOM 1528 C CA . VAL A 1 198 ? -9.168 -2.120 1.878 1.00 98.19 198 VAL A CA 1
ATOM 1529 C C . VAL A 1 198 ? -9.682 -2.954 3.041 1.00 98.19 198 VAL A C 1
ATOM 1531 O O . VAL A 1 198 ? -10.838 -3.378 3.044 1.00 98.19 198 VAL A O 1
ATOM 1534 N N . ASN A 1 199 ? -8.821 -3.204 4.027 1.00 97.56 199 ASN A N 1
ATOM 1535 C CA . ASN A 1 199 ? -9.083 -4.082 5.169 1.00 97.56 199 ASN A CA 1
ATOM 1536 C C . AS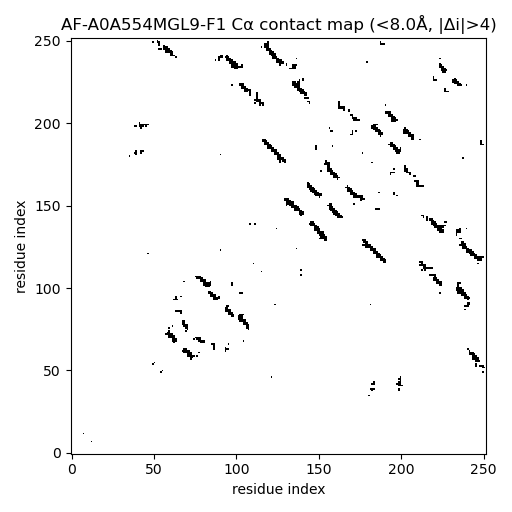N A 1 199 ? -9.613 -5.455 4.729 1.00 97.56 199 ASN A C 1
ATOM 1538 O O . ASN A 1 199 ? -10.612 -5.951 5.245 1.00 97.56 199 ASN A O 1
ATOM 1542 N N . GLY A 1 200 ? -8.985 -6.027 3.699 1.00 95.88 200 GLY A N 1
ATOM 1543 C CA . GLY A 1 200 ? -9.316 -7.348 3.161 1.00 95.88 200 GLY A CA 1
ATOM 1544 C C . GLY A 1 200 ? -10.614 -7.446 2.359 1.00 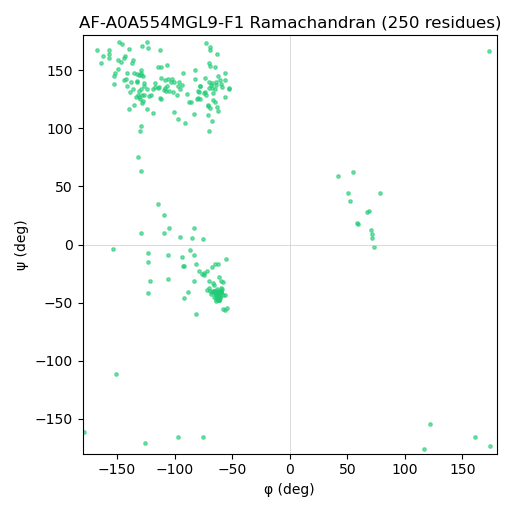95.88 200 GLY A C 1
ATOM 1545 O O . GLY A 1 200 ? -10.931 -8.512 1.849 1.00 95.88 200 GLY A O 1
ATOM 1546 N N . SER A 1 201 ? -11.374 -6.357 2.227 1.00 96.38 201 SER A N 1
ATOM 1547 C CA . SER A 1 201 ? -12.602 -6.320 1.425 1.00 96.38 201 SER A CA 1
ATOM 1548 C C . SER A 1 201 ? -12.343 -5.634 0.086 1.00 96.38 201 SER A C 1
ATOM 1550 O O . SER A 1 201 ? -11.616 -4.641 0.041 1.00 96.38 201 SER A O 1
ATOM 1552 N N . VAL A 1 202 ? -12.966 -6.114 -0.994 1.00 97.75 202 VAL A N 1
ATOM 1553 C CA . VAL A 1 202 ? -12.894 -5.454 -2.308 1.00 97.75 202 VAL A CA 1
ATOM 1554 C C . VAL A 1 202 ? -13.514 -4.060 -2.209 1.00 97.75 202 VAL A C 1
ATOM 1556 O O . VAL A 1 202 ? -14.711 -3.914 -1.972 1.00 97.75 202 VAL A O 1
ATOM 1559 N N . ALA A 1 203 ? -12.689 -3.036 -2.396 1.00 97.81 203 ALA A N 1
ATOM 1560 C CA . ALA A 1 203 ? -13.085 -1.632 -2.389 1.00 97.81 203 ALA A CA 1
ATOM 1561 C C . ALA A 1 203 ? -13.429 -1.115 -3.796 1.00 97.81 203 ALA A C 1
ATOM 1563 O O . ALA A 1 203 ? -14.124 -0.109 -3.938 1.00 97.81 203 ALA A O 1
ATOM 1564 N N . GLY A 1 204 ? -12.975 -1.828 -4.826 1.00 97.56 204 GLY A N 1
ATOM 1565 C CA . GLY A 1 204 ? -13.404 -1.669 -6.206 1.00 97.56 204 GLY A CA 1
ATOM 1566 C C . GLY A 1 204 ? -12.562 -2.528 -7.145 1.00 97.56 204 GLY A C 1
ATOM 1567 O O . GLY A 1 204 ? -11.513 -3.044 -6.761 1.00 97.56 204 GLY A O 1
ATOM 1568 N N . ARG A 1 205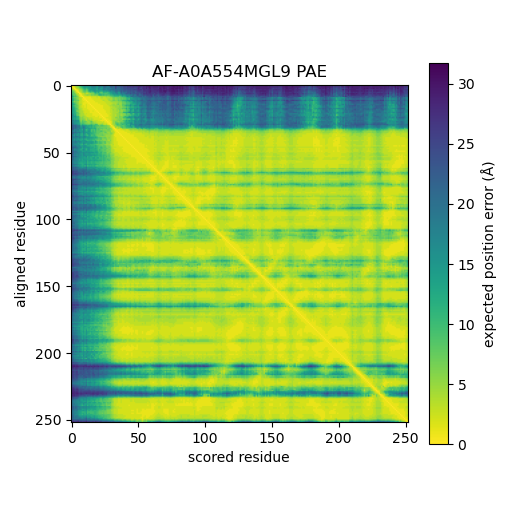 ? -13.035 -2.683 -8.379 1.00 96.56 205 ARG A N 1
ATOM 1569 C CA . ARG A 1 205 ? -12.380 -3.487 -9.411 1.00 96.56 205 ARG A CA 1
ATOM 1570 C C . ARG A 1 205 ? -12.657 -2.918 -10.792 1.00 96.56 205 ARG A C 1
ATOM 1572 O O . ARG A 1 205 ? -13.661 -2.226 -10.973 1.00 96.56 205 ARG A O 1
ATOM 1579 N N . ARG A 1 206 ? -11.813 -3.248 -11.762 1.00 95.12 206 ARG A N 1
ATOM 1580 C CA . ARG A 1 206 ? -12.072 -2.986 -13.181 1.00 95.12 206 ARG A CA 1
ATOM 1581 C C . ARG A 1 206 ? -11.275 -3.918 -14.080 1.00 95.12 206 ARG A C 1
ATOM 1583 O O . ARG A 1 206 ? -10.235 -4.421 -13.675 1.00 95.12 206 ARG A O 1
ATOM 1590 N N . VAL A 1 207 ? -11.719 -4.042 -15.325 1.00 92.31 207 VAL A N 1
ATOM 1591 C CA . VAL A 1 207 ? -10.905 -4.607 -16.405 1.00 92.31 207 VAL A CA 1
ATOM 1592 C C . VAL A 1 207 ? -9.930 -3.523 -16.889 1.00 92.31 207 VAL A C 1
ATOM 1594 O O . VAL A 1 207 ? -10.367 -2.376 -17.083 1.00 92.31 207 VAL A O 1
ATOM 1597 N N . PRO A 1 208 ? -8.628 -3.826 -17.033 1.00 88.62 208 PRO A N 1
ATOM 1598 C CA . PRO A 1 208 ? -7.692 -2.902 -17.648 1.00 88.62 208 PRO A CA 1
ATOM 1599 C C . PRO A 1 208 ? -8.011 -2.628 -19.113 1.00 88.62 208 PRO A C 1
ATOM 1601 O O . PRO A 1 208 ? -8.319 -3.555 -19.860 1.00 88.62 208 PRO A O 1
ATOM 1604 N N . THR A 1 209 ? -7.915 -1.366 -19.539 1.00 81.69 209 THR A N 1
ATOM 1605 C CA . THR A 1 209 ? -7.927 -1.023 -20.964 1.00 81.69 209 THR A CA 1
ATOM 1606 C C . THR A 1 209 ? -6.530 -0.600 -21.424 1.00 81.69 209 THR A C 1
ATOM 1608 O O . THR A 1 209 ? -5.851 0.191 -20.779 1.00 81.69 209 THR A O 1
ATOM 1611 N N . GLY A 1 210 ? -6.060 -1.156 -22.546 1.00 67.44 210 GLY A N 1
ATOM 1612 C CA . GLY A 1 210 ? -4.716 -0.887 -23.075 1.00 67.44 210 GLY A CA 1
ATOM 1613 C C . GLY A 1 210 ? -3.777 -2.089 -23.127 1.00 67.44 210 GLY A C 1
ATOM 1614 O O . GLY A 1 210 ? -4.166 -3.224 -22.863 1.00 67.44 210 GLY A O 1
ATOM 1615 N N . SER A 1 211 ? -2.537 -1.809 -23.528 1.00 67.12 211 SER A N 1
ATOM 1616 C CA . SER A 1 211 ? -1.415 -2.752 -23.629 1.00 67.12 211 SER A CA 1
ATOM 1617 C C . SER A 1 211 ? -1.019 -3.337 -22.268 1.00 67.12 211 SER A C 1
ATOM 1619 O O . SER A 1 211 ? -1.354 -2.786 -21.227 1.00 67.1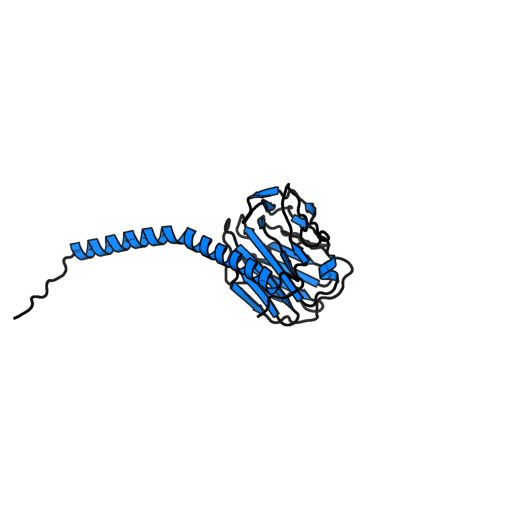2 211 SER A O 1
ATOM 1621 N N . ALA A 1 212 ? -0.250 -4.428 -22.267 1.00 73.12 212 ALA A N 1
ATOM 1622 C CA . ALA A 1 212 ? 0.366 -4.989 -21.061 1.00 73.12 212 ALA A CA 1
ATOM 1623 C C . ALA A 1 212 ? 1.484 -4.089 -20.490 1.00 73.12 212 ALA A C 1
ATOM 1625 O O . ALA A 1 212 ? 1.952 -3.161 -21.155 1.00 73.12 212 ALA A O 1
ATOM 1626 N N . PHE A 1 213 ? 1.962 -4.408 -19.279 1.00 78.75 213 PHE A N 1
ATOM 1627 C CA . PHE A 1 213 ? 3.243 -3.887 -18.790 1.00 78.75 213 PHE A CA 1
ATOM 1628 C C . PHE A 1 213 ? 4.328 -4.179 -19.838 1.00 78.75 213 PHE A C 1
ATOM 1630 O O . PHE A 1 213 ? 4.384 -5.274 -20.391 1.00 78.75 213 PHE A O 1
ATOM 1637 N N . ALA A 1 214 ? 5.173 -3.193 -20.133 1.00 76.06 214 ALA A N 1
ATOM 1638 C CA . ALA A 1 214 ? 6.245 -3.306 -21.117 1.00 76.06 214 ALA A CA 1
ATOM 1639 C C . ALA A 1 214 ? 7.613 -3.215 -20.437 1.00 76.06 214 ALA A C 1
ATOM 1641 O O . ALA A 1 214 ? 7.765 -2.562 -19.406 1.00 76.06 214 ALA A O 1
ATOM 1642 N N . THR A 1 215 ? 8.626 -3.836 -21.040 1.00 76.06 215 THR A N 1
ATOM 1643 C CA . THR A 1 215 ? 10.003 -3.745 -20.550 1.00 76.06 215 THR A CA 1
ATOM 1644 C C . THR A 1 215 ? 10.520 -2.320 -20.707 1.00 76.06 215 THR A C 1
ATOM 1646 O O . THR A 1 215 ? 10.455 -1.752 -21.801 1.00 76.06 215 THR A O 1
ATOM 1649 N N . THR A 1 216 ? 11.090 -1.750 -19.649 1.00 72.94 216 THR A N 1
ATOM 1650 C CA . THR A 1 216 ? 11.679 -0.403 -19.684 1.00 72.94 216 THR A CA 1
ATOM 1651 C C . THR A 1 216 ? 13.091 -0.402 -19.113 1.00 72.94 216 THR A C 1
ATOM 1653 O O . THR A 1 216 ? 13.365 -1.198 -18.225 1.00 72.94 216 THR A O 1
ATOM 1656 N N . PRO A 1 217 ? 13.998 0.480 -19.564 1.00 70.94 217 PRO A N 1
ATOM 1657 C CA . PRO A 1 217 ? 15.382 0.496 -19.087 1.00 70.94 217 PRO A CA 1
ATOM 1658 C C . PRO A 1 217 ? 15.585 1.260 -17.766 1.00 70.94 217 PRO A C 1
ATOM 1660 O O . PRO A 1 217 ? 16.674 1.205 -17.205 1.00 70.94 217 PRO A O 1
ATOM 1663 N N . SER A 1 218 ? 14.581 1.990 -17.263 1.00 79.56 218 SER A N 1
ATOM 1664 C CA . SER A 1 218 ? 14.696 2.800 -16.043 1.00 79.56 218 SER A CA 1
ATOM 1665 C C . SER A 1 218 ? 13.359 2.963 -15.320 1.00 79.56 218 SER A C 1
ATOM 1667 O O . SER A 1 218 ? 12.310 3.053 -15.960 1.00 79.56 218 SER A O 1
ATOM 1669 N N . GLY A 1 219 ? 13.412 3.050 -13.986 1.00 81.31 219 GLY A N 1
ATOM 1670 C CA . GLY A 1 219 ? 12.246 3.314 -13.148 1.00 81.31 219 GLY A CA 1
ATOM 1671 C C . GLY A 1 219 ? 12.589 3.907 -11.778 1.00 81.31 219 GLY A C 1
ATOM 1672 O O . GLY A 1 219 ? 13.736 3.863 -11.335 1.00 81.31 219 GLY A O 1
ATOM 1673 N N . TYR A 1 220 ? 11.574 4.467 -11.122 1.00 87.06 220 TYR A N 1
ATOM 1674 C CA . TYR A 1 220 ? 11.643 5.179 -9.844 1.00 87.06 220 TYR A CA 1
ATOM 1675 C C . TYR A 1 220 ? 10.603 4.630 -8.855 1.00 87.06 220 TYR A C 1
ATOM 1677 O O . TYR A 1 220 ? 9.677 5.347 -8.474 1.00 87.06 220 TYR A O 1
ATOM 1685 N N . PRO A 1 221 ? 10.698 3.351 -8.457 1.00 90.19 221 PRO A N 1
ATOM 1686 C CA . PRO A 1 221 ? 9.827 2.819 -7.428 1.00 90.19 221 PRO A CA 1
ATOM 1687 C C . PRO A 1 221 ? 10.127 3.453 -6.070 1.00 90.19 221 PRO A C 1
ATOM 1689 O O . PRO A 1 221 ? 11.289 3.629 -5.690 1.00 90.19 221 PRO A O 1
ATOM 1692 N N . ALA A 1 222 ? 9.075 3.766 -5.329 1.00 93.56 222 ALA A N 1
ATOM 1693 C CA . ALA A 1 222 ? 9.186 4.335 -4.001 1.00 93.56 222 ALA A CA 1
ATOM 1694 C C . ALA A 1 222 ? 8.019 3.919 -3.103 1.00 93.56 222 ALA A C 1
ATOM 1696 O O . ALA A 1 222 ? 6.894 3.714 -3.560 1.00 93.56 222 ALA A O 1
ATOM 1697 N N . PHE A 1 223 ? 8.290 3.854 -1.804 1.00 95.00 223 PHE A N 1
ATOM 1698 C CA . PHE A 1 223 ? 7.274 3.926 -0.762 1.00 95.00 223 PHE A CA 1
ATOM 1699 C C . PHE A 1 223 ? 7.113 5.368 -0.304 1.00 95.00 223 PHE A C 1
ATOM 1701 O O . PHE A 1 223 ? 8.087 6.124 -0.267 1.00 95.00 223 PHE A O 1
ATOM 1708 N N . ALA A 1 224 ? 5.887 5.715 0.085 1.00 94.44 224 ALA A N 1
ATOM 1709 C CA . ALA A 1 224 ? 5.526 7.013 0.653 1.00 94.44 224 ALA A CA 1
ATOM 1710 C C . ALA A 1 224 ? 5.832 8.236 -0.232 1.00 94.44 224 ALA A C 1
ATOM 1712 O O . ALA A 1 224 ? 5.874 9.360 0.269 1.00 94.44 224 ALA A O 1
ATOM 1713 N N . ALA A 1 225 ? 6.037 8.054 -1.538 1.00 91.38 225 ALA A N 1
ATOM 1714 C CA . ALA A 1 225 ? 6.181 9.172 -2.453 1.00 91.38 225 ALA A CA 1
ATOM 1715 C C . ALA A 1 225 ? 5.760 8.837 -3.879 1.00 91.38 225 ALA A C 1
ATOM 1717 O O . ALA A 1 225 ? 6.016 7.753 -4.398 1.00 91.38 225 ALA A O 1
ATOM 1718 N N . PHE A 1 226 ? 5.181 9.835 -4.533 1.00 86.06 226 PHE A N 1
ATOM 1719 C CA . PHE A 1 226 ? 5.036 9.891 -5.976 1.00 86.06 226 PHE A CA 1
ATOM 1720 C C . PHE A 1 226 ? 6.265 10.607 -6.540 1.00 86.06 226 PHE A C 1
ATOM 1722 O O . PHE A 1 226 ? 6.386 11.819 -6.381 1.00 86.06 226 PHE A O 1
ATOM 1729 N N . VAL A 1 227 ? 7.210 9.879 -7.141 1.00 77.44 227 VAL A N 1
ATOM 1730 C CA . VAL A 1 227 ? 8.492 10.447 -7.599 1.00 77.44 227 VAL A CA 1
ATOM 1731 C C . VAL A 1 227 ? 8.705 10.177 -9.080 1.00 77.44 227 VAL A C 1
ATOM 1733 O O . VAL A 1 227 ? 8.881 9.035 -9.490 1.00 77.44 227 VAL A O 1
ATOM 1736 N N . ARG A 1 228 ? 8.776 11.241 -9.884 1.00 73.00 228 ARG A N 1
ATOM 1737 C CA . ARG A 1 228 ? 9.139 11.162 -11.305 1.00 73.00 228 ARG A CA 1
ATOM 1738 C C . ARG A 1 228 ? 10.556 11.688 -11.567 1.00 73.00 228 ARG A C 1
ATOM 1740 O O . ARG A 1 228 ? 11.023 12.559 -10.830 1.00 73.00 228 ARG A O 1
ATOM 1747 N N . PRO A 1 229 ? 11.224 11.233 -12.649 1.00 64.44 229 PRO A N 1
ATOM 1748 C CA . PRO A 1 229 ? 12.519 11.778 -13.071 1.00 64.44 229 PRO A CA 1
ATOM 1749 C C . PRO A 1 229 ? 12.469 13.283 -13.357 1.00 64.44 229 PRO A C 1
ATOM 1751 O O . PRO A 1 229 ? 13.445 13.992 -13.135 1.00 64.44 229 PRO A O 1
ATOM 1754 N N . THR A 1 230 ? 11.327 13.776 -13.838 1.00 61.47 230 THR A N 1
ATOM 1755 C CA . THR A 1 230 ? 11.055 15.201 -14.036 1.00 61.47 230 THR A CA 1
ATOM 1756 C C . THR A 1 230 ? 9.655 15.496 -13.499 1.00 61.47 230 THR A C 1
ATOM 1758 O O . THR A 1 230 ? 8.682 14.887 -13.939 1.00 61.47 230 THR A O 1
ATOM 1761 N N . GLY A 1 231 ? 9.540 16.384 -12.509 1.00 66.00 231 GLY A N 1
ATOM 1762 C CA . GLY A 1 231 ? 8.245 16.885 -12.038 1.00 66.00 231 GLY A CA 1
ATOM 1763 C C . GLY A 1 231 ? 7.928 16.656 -10.560 1.00 66.00 231 GLY A C 1
ATOM 1764 O O . GLY A 1 231 ? 8.816 16.599 -9.710 1.00 66.00 231 GLY A O 1
ATOM 1765 N N . THR A 1 232 ? 6.621 16.618 -10.290 1.00 62.81 232 THR A N 1
ATOM 1766 C CA . THR A 1 232 ? 5.986 16.695 -8.970 1.00 62.81 232 THR A CA 1
ATOM 1767 C C . THR A 1 232 ? 6.428 15.582 -8.036 1.00 62.81 232 THR A C 1
ATOM 1769 O O . THR A 1 232 ? 6.506 14.420 -8.435 1.00 62.81 232 THR A O 1
ATOM 1772 N N . ARG A 1 233 ? 6.658 15.953 -6.774 1.00 78.56 233 ARG A N 1
ATOM 1773 C CA . ARG A 1 233 ? 6.825 15.014 -5.673 1.00 78.56 233 ARG A CA 1
ATOM 1774 C C . ARG A 1 233 ? 5.728 15.247 -4.647 1.00 78.56 233 ARG A C 1
ATOM 1776 O O . ARG A 1 233 ? 5.714 16.300 -4.018 1.00 78.56 233 ARG A O 1
ATOM 1783 N N . ASN A 1 234 ? 4.833 14.275 -4.506 1.00 89.19 234 ASN A N 1
ATOM 1784 C CA . ASN A 1 234 ? 3.910 14.212 -3.375 1.00 89.19 234 ASN A CA 1
ATOM 1785 C C . ASN A 1 234 ? 4.471 13.194 -2.392 1.00 89.19 234 ASN A C 1
ATOM 1787 O O . ASN A 1 234 ? 4.974 12.152 -2.820 1.00 89.19 234 ASN A O 1
ATOM 1791 N N . TYR A 1 235 ? 4.389 13.493 -1.103 1.00 92.00 235 TYR A N 1
ATOM 1792 C CA . TYR A 1 235 ? 4.943 12.652 -0.054 1.00 92.00 235 TYR A CA 1
ATOM 1793 C C . TYR A 1 235 ? 3.846 12.299 0.932 1.00 92.00 235 TYR A C 1
ATOM 1795 O O . TYR A 1 235 ? 3.088 13.156 1.379 1.00 92.00 235 TYR A O 1
ATOM 1803 N N . PHE A 1 236 ? 3.787 11.028 1.294 1.00 95.06 236 PHE A N 1
ATOM 1804 C CA . PHE A 1 236 ? 2.845 10.543 2.281 1.00 95.06 236 PHE A CA 1
ATOM 1805 C C . PHE A 1 236 ? 3.288 10.966 3.689 1.00 95.06 236 PHE A C 1
ATOM 1807 O O . PHE A 1 236 ? 4.437 10.763 4.083 1.00 95.06 236 PHE A O 1
ATOM 1814 N N . ALA A 1 237 ? 2.364 11.547 4.456 1.00 95.25 237 ALA A N 1
ATOM 1815 C CA . ALA A 1 237 ? 2.533 11.808 5.883 1.00 95.25 237 ALA A CA 1
ATOM 1816 C C . ALA A 1 237 ? 1.877 10.679 6.684 1.00 95.25 237 ALA A C 1
ATOM 1818 O O . ALA A 1 237 ? 0.646 10.594 6.749 1.00 95.25 237 ALA A O 1
ATOM 1819 N N . GLY A 1 238 ? 2.668 9.815 7.311 1.00 96.56 238 GLY A N 1
ATOM 1820 C CA . GLY A 1 238 ? 2.117 8.689 8.057 1.00 96.56 238 GLY A CA 1
ATOM 1821 C C . GLY A 1 238 ? 3.104 7.569 8.310 1.00 96.56 238 GLY A C 1
ATOM 1822 O O . GLY A 1 238 ? 4.309 7.731 8.159 1.00 96.56 238 GLY A O 1
ATOM 1823 N N . ILE A 1 239 ? 2.565 6.423 8.705 1.00 97.50 239 ILE A N 1
ATOM 1824 C CA . ILE A 1 239 ? 3.331 5.224 9.039 1.00 97.50 239 ILE A CA 1
ATOM 1825 C C . ILE A 1 239 ? 3.003 4.128 8.024 1.00 97.50 239 ILE A C 1
ATOM 1827 O O . ILE A 1 239 ? 1.823 3.933 7.718 1.00 97.50 239 ILE A O 1
ATOM 1831 N N . LEU A 1 240 ? 4.019 3.424 7.515 1.00 97.50 240 LEU A N 1
ATOM 1832 C CA . LEU A 1 240 ? 3.860 2.215 6.697 1.00 97.50 240 LEU A CA 1
ATOM 1833 C C . LEU A 1 240 ? 4.475 1.001 7.398 1.00 97.50 240 LEU A C 1
ATOM 1835 O O . LEU A 1 240 ? 5.566 1.104 7.959 1.00 97.50 240 LEU A O 1
ATOM 1839 N N . ASP A 1 241 ? 3.788 -0.138 7.331 1.00 96.69 241 ASP A N 1
ATOM 1840 C CA . ASP A 1 241 ? 4.228 -1.413 7.910 1.00 96.69 241 ASP A CA 1
ATOM 1841 C C . ASP A 1 241 ? 3.840 -2.608 7.013 1.00 96.69 241 ASP A C 1
ATOM 1843 O O . ASP A 1 241 ? 2.983 -2.478 6.139 1.00 96.69 241 ASP A O 1
ATOM 1847 N N . GLU A 1 242 ? 4.479 -3.760 7.229 1.00 95.06 242 GLU A N 1
ATOM 1848 C CA . GLU A 1 242 ? 4.272 -5.047 6.543 1.00 95.06 242 GLU A CA 1
ATOM 1849 C C . GLU A 1 242 ? 4.076 -4.924 5.022 1.00 95.06 242 GLU A C 1
ATOM 1851 O O . GLU A 1 242 ? 3.046 -5.311 4.470 1.00 95.06 242 GLU A O 1
ATOM 1856 N N . ILE A 1 243 ? 5.061 -4.349 4.331 1.00 96.00 243 ILE A N 1
ATOM 1857 C CA . ILE A 1 243 ? 4.992 -4.180 2.878 1.00 96.00 243 ILE A CA 1
ATOM 1858 C C . ILE A 1 243 ? 5.381 -5.492 2.190 1.00 96.00 243 ILE A C 1
ATOM 1860 O O . ILE A 1 243 ? 6.485 -6.001 2.402 1.00 96.00 243 ILE A O 1
ATOM 1864 N N . TYR A 1 244 ? 4.506 -5.990 1.318 1.00 96.31 244 TYR A N 1
ATOM 1865 C CA . TYR A 1 244 ? 4.697 -7.201 0.527 1.00 96.31 244 TYR A CA 1
ATOM 1866 C C . TYR A 1 244 ? 4.469 -6.954 -0.966 1.00 96.31 244 TYR A C 1
ATOM 1868 O O . TYR A 1 244 ? 3.579 -6.203 -1.371 1.00 96.31 244 TYR A O 1
ATOM 1876 N N . LEU A 1 245 ? 5.253 -7.649 -1.788 1.00 96.00 245 LEU A N 1
ATOM 1877 C CA . LEU A 1 245 ? 5.098 -7.735 -3.236 1.00 96.00 245 LEU A CA 1
ATOM 1878 C C . LEU A 1 245 ? 5.094 -9.207 -3.651 1.00 96.00 245 LEU A C 1
ATOM 1880 O O . LEU A 1 245 ? 6.064 -9.926 -3.418 1.00 96.00 245 LEU A O 1
ATOM 1884 N N . TYR A 1 246 ? 4.020 -9.636 -4.302 1.00 96.62 246 TYR A N 1
ATOM 1885 C CA . TYR A 1 246 ? 3.832 -10.978 -4.844 1.00 96.62 246 TYR A CA 1
ATOM 1886 C C . TYR A 1 246 ? 3.832 -10.932 -6.372 1.00 96.62 246 TYR A C 1
ATOM 1888 O O . TYR A 1 246 ? 3.249 -10.024 -6.964 1.00 96.62 246 TYR A O 1
ATOM 1896 N N . THR A 1 247 ? 4.398 -11.947 -7.024 1.00 95.56 247 THR A N 1
ATOM 1897 C CA . THR A 1 247 ? 4.403 -12.091 -8.495 1.00 95.56 247 THR A CA 1
ATOM 1898 C C . THR A 1 247 ? 3.119 -12.709 -9.057 1.00 95.56 247 THR A C 1
ATOM 1900 O O . THR A 1 247 ? 3.086 -13.145 -10.205 1.00 95.56 247 THR A O 1
ATOM 1903 N N . LYS A 1 248 ? 2.059 -12.770 -8.244 1.00 96.56 248 LYS A N 1
ATOM 1904 C CA . LYS A 1 248 ? 0.742 -13.297 -8.609 1.00 96.56 248 LYS A CA 1
ATOM 1905 C C . LYS A 1 248 ? -0.368 -12.324 -8.265 1.00 96.56 248 LYS A C 1
ATOM 1907 O O . LYS A 1 248 ? -0.295 -11.627 -7.248 1.00 96.56 248 LYS A O 1
ATOM 1912 N N . ALA A 1 249 ? -1.408 -12.314 -9.092 1.00 96.44 249 ALA A N 1
ATOM 1913 C CA . ALA A 1 249 ? -2.671 -11.699 -8.727 1.00 96.44 249 ALA A CA 1
ATOM 1914 C C . ALA A 1 249 ? -3.373 -12.523 -7.633 1.00 96.44 249 ALA A C 1
ATOM 1916 O O . ALA A 1 249 ? -3.127 -13.720 -7.475 1.00 96.44 249 ALA A O 1
ATOM 1917 N N . VAL A 1 250 ? -4.251 -11.877 -6.867 1.00 95.62 250 VAL A N 1
ATOM 1918 C CA . VAL A 1 250 ? -5.086 -12.544 -5.866 1.00 95.62 250 VAL A CA 1
ATOM 1919 C C . VAL A 1 250 ? -6.069 -13.457 -6.608 1.00 95.62 250 VAL A C 1
ATOM 1921 O O . VAL A 1 250 ? -6.789 -12.959 -7.476 1.00 95.62 250 VAL A O 1
ATOM 1924 N N . PRO A 1 251 ? -6.117 -14.766 -6.299 1.00 86.50 251 PRO A N 1
ATOM 1925 C CA . PRO A 1 251 ? -7.082 -15.676 -6.905 1.00 86.50 251 PRO A CA 1
ATOM 1926 C C . PRO A 1 251 ? -8.517 -15.240 -6.593 1.00 86.50 251 PRO A C 1
ATOM 1928 O O . PRO A 1 251 ? -8.792 -14.782 -5.482 1.00 86.50 251 PRO A O 1
ATOM 1931 N N . GLN A 1 252 ? -9.413 -15.386 -7.571 1.00 68.94 252 GLN A N 1
ATOM 1932 C CA . GLN A 1 252 ? -10.851 -15.161 -7.386 1.00 68.94 252 GLN A CA 1
ATOM 1933 C C . GLN A 1 252 ? -11.535 -16.342 -6.698 1.00 68.94 252 GLN A C 1
ATOM 1935 O O . GLN A 1 252 ? -11.143 -17.497 -6.981 1.00 68.94 252 GLN A O 1
#

pLDDT: mean 89.55, std 9.32, range [50.91, 98.44]

Solvent-accessible surface area (backbone atoms only — not comparable to full-atom values): 12878 Å² total; per-residue (Å²): 134,86,81,78,83,80,75,86,55,73,65,61,55,52,51,50,55,51,51,50,50,53,51,53,52,56,50,60,69,56,46,59,64,53,52,52,52,50,42,46,52,34,19,55,52,35,53,52,48,45,48,72,74,45,39,93,38,53,54,37,31,48,44,30,66,92,71,42,37,41,22,71,60,69,57,77,50,44,30,48,76,35,63,74,52,39,63,42,85,38,91,88,56,49,9,42,34,26,74,34,75,62,7,30,32,40,37,64,45,65,68,63,35,68,27,53,68,31,24,23,41,37,30,35,38,25,32,66,48,73,41,73,44,67,24,15,56,36,25,37,32,39,94,56,43,35,38,37,34,32,27,33,51,77,19,22,40,34,33,36,37,28,26,54,94,37,65,83,44,70,39,69,28,88,58,60,67,56,52,75,40,78,40,30,42,32,42,26,35,38,77,69,39,36,37,30,28,49,32,59,37,83,44,39,68,46,66,64,80,66,55,70,60,60,69,53,98,55,59,43,27,22,34,22,19,34,55,53,100,76,72,70,73,37,31,25,36,25,37,43,25,71,40,38,35,25,64,41,47,75,81,131

Foldseek 3Di:
DDDDDDDDDPVNVVVVVVVVVVVVVVVVVVVPVVVLVVLLVLLVVLVVLCCVQFVVQWDFKFDCPPNWTATPPPRQWTKDWWDDWDWDQDPVGIWIFWAFPITWIWTDPVVLLVQQQKKKKKWKWAFQAQAQAFWFQKWKDDPAKIWGWGAHNRQWTKIWMGHPPRDIDIDTFPDHDHHRGMWMWMWIDHQQKIFIDISNHTRDMDHDDDDTRHRGPDMTIMGQWDDDPDDDITGTGTIMGGITMGSHGNDD

Nearest PDB structures (foldseek):
  1pz8-assembly1_A  TM=7.586E-01  e=4.402E-06  Gallus gallus
  2jd4-assembly1_A  TM=7.353E-01  e=3.754E-06  Mus musculus
  1pz7-assembly2_B  TM=7.577E-01  e=7.892E-06  Gallus gallus
  8s9p-assembly1_A  TM=7.441E-01  e=7.892E-06  Homo sapiens
  3vv1-assembly1_B  TM=6.986E-01  e=5.932E-05  Caenorhabditis elegans

Radius of gyration: 22.95 Å; Cα contacts (8 Å, |Δi|>4): 629; chains: 1; bounding box: 82×36×60 Å

Secondary structure (DSSP, 8-state):
-----PPPPHHHHHHHHHHHHHHHHHHHHHHHHHHHHHHHHHHHHHHHHHHHHHGGGEEEEEE-GGG-BEESSSSS-PBEEES--EEEE-SSSEEEEEESSS-EEE---HHHHT--SEEEEEEEEEESS---S-EEEEEEEBSSEEEEEEE-TTSEEEEEEEETTS-EEEEEEEEE--TT--EEEEEEEESS-EEEEETTEEEEEE---SPPP---S-B--EESEEE-SSS-EEE-EEEEEEEEEESSPPP-

Mean predicted aligned error: 7.25 Å

Sequence (252 aa):
MKVGTRGFTLIELLIVIAIIGILAGIVLVSFGGIRERAEIAKGQNFNRQLTQSIGLFLLSSWSFYNGTANDQAQGQNNATLLGGVESTEGMTNNALQFNGTNAFAQFPYAFFNSAPSEFTVSLWARPSAMPQSEDAVLFYSTRNVEFMVGYSTQGKFFTSYKLDPSGWEGVTAQKTSSPNTWYHIAASWSSNEVVLYVNGSVAGRRVPTGSAFATTPSGYPAFAAFVRPTGTRNYFAGILDEIYLYTKAVPQ